Protein AF-A0A521AJ34-F1 (afdb_monomer)

Foldseek 3Di:
DVVVVVVVCLVPDPVDDPVLSVLVVVLVVVVVVLVCVVVVVVVVVLVVVLVVLLVVLVVVLPDPPDDPVVNVVSVVVNVCSVPDDDPVRVVVVVVVCVVPPPDPDPPVPPVPDDDPPPPVVVVVVVVCSVVVNCVSVVVSVCSVDVVCPVVVVVVCVVVVVVVVVVVVVVVVVVVVVVVVVVD

Solvent-accessible surface area (backbone atoms only — not comparable to full-atom values): 10804 Å² total; per-residue (Å²): 114,66,68,60,51,53,52,54,49,60,72,67,42,80,88,56,56,68,67,54,52,52,51,53,52,51,49,54,54,50,50,52,55,50,49,35,65,74,71,32,52,66,56,54,54,53,51,51,52,43,50,54,52,44,49,54,50,51,60,57,64,69,46,85,86,61,54,73,67,61,51,51,51,50,53,49,52,46,51,49,56,70,67,57,76,48,73,67,55,51,52,55,52,54,54,51,54,69,77,55,79,75,76,92,85,73,64,86,79,65,71,86,69,76,68,90,74,73,64,60,66,58,58,51,51,60,69,39,47,63,55,52,50,53,65,58,52,46,64,55,51,51,70,73,38,84,86,34,64,69,58,47,53,57,44,51,51,54,50,50,48,50,49,51,54,50,50,51,52,52,51,50,52,49,50,51,54,57,55,68,71,76,113

Nearest PDB structures (foldseek):
  6xj1-assembly1_B  TM=2.424E-01  e=6.495E+00  Schizosaccharomyces pombe 972h-

pLDDT: mean 71.37, std 15.15, range [39.81, 95.19]

Sequence (183 aa):
MEIFKAIIEFIKDNSIKKLSKFFIFLTVVIFFVFADNIFGFSYYYNLNNKLSQIEKVSNILNNSTLDFATRNELSQIRKDIIGRKTLKDDIISAWRKISFTDSNDKILNELNSSSKIRNSTIEFISINYFWIFLFIFMPLYAFINPFSEFFLEEYFIIIGRANIYGSFIILFIFCIFTYSYNF

Structure (mmCIF, N/CA/C/O backbone):
data_AF-A0A521AJ34-F1
#
_entry.id   AF-A0A521AJ34-F1
#
loop_
_atom_site.group_PDB
_atom_site.id
_atom_site.type_symbol
_atom_site.label_atom_id
_atom_site.label_alt_id
_atom_site.label_comp_id
_atom_site.label_asym_id
_atom_site.label_entity_id
_atom_site.label_seq_id
_atom_site.pdbx_PDB_ins_code
_atom_site.Cartn_x
_atom_site.Cartn_y
_atom_site.Cartn_z
_atom_site.occupancy
_atom_site.B_iso_or_equiv
_atom_site.auth_seq_id
_atom_site.auth_comp_id
_atom_site.auth_asym_id
_atom_site.auth_atom_id
_atom_site.pdbx_PDB_model_num
ATOM 1 N N . MET A 1 1 ? -15.436 -19.063 -1.979 1.00 65.69 1 MET A N 1
ATOM 2 C CA . MET A 1 1 ? -16.879 -18.727 -2.058 1.00 65.69 1 MET A CA 1
ATOM 3 C C . MET A 1 1 ? -17.469 -18.411 -0.679 1.00 65.69 1 MET A C 1
ATOM 5 O O . MET A 1 1 ? -18.335 -17.553 -0.584 1.00 65.69 1 MET A O 1
ATOM 9 N N . GLU A 1 2 ? -16.947 -19.018 0.392 1.00 83.06 2 GLU A N 1
ATOM 10 C CA . GLU A 1 2 ? -17.394 -18.802 1.780 1.00 83.06 2 GLU A CA 1
ATOM 11 C C . GLU A 1 2 ? -17.187 -17.371 2.298 1.00 83.06 2 GLU A C 1
ATOM 13 O O . GLU A 1 2 ? -18.090 -16.816 2.909 1.00 83.06 2 GLU A O 1
ATOM 18 N N . ILE A 1 3 ? -16.065 -16.721 1.966 1.00 77.44 3 ILE A N 1
ATOM 19 C CA . ILE A 1 3 ? -15.796 -15.325 2.366 1.00 77.44 3 ILE A CA 1
ATOM 20 C C . ILE A 1 3 ? -16.847 -14.361 1.795 1.00 77.44 3 ILE A C 1
ATOM 22 O O . ILE A 1 3 ? -17.374 -13.516 2.509 1.00 77.44 3 ILE A O 1
ATOM 26 N N . PHE A 1 4 ? -17.206 -14.512 0.516 1.00 81.31 4 PHE A N 1
ATOM 27 C CA . PHE A 1 4 ? -18.246 -13.685 -0.106 1.00 81.31 4 PHE A CA 1
ATOM 28 C C . PHE A 1 4 ? -19.617 -13.923 0.526 1.00 81.31 4 PHE A C 1
ATOM 30 O O . PHE A 1 4 ? -20.371 -12.974 0.726 1.00 81.31 4 PHE A O 1
ATOM 37 N N . LYS A 1 5 ? -19.924 -15.174 0.882 1.00 85.88 5 LYS A N 1
ATOM 38 C CA . LYS A 1 5 ? -21.153 -15.520 1.596 1.00 85.88 5 LYS A CA 1
ATOM 39 C C . LYS A 1 5 ? -21.196 -14.850 2.974 1.00 85.88 5 LYS A C 1
ATOM 41 O O . LYS A 1 5 ? -22.181 -14.183 3.268 1.00 85.88 5 LYS A O 1
ATOM 46 N N . ALA A 1 6 ? -20.105 -14.911 3.737 1.00 81.50 6 ALA A N 1
ATOM 47 C CA . ALA A 1 6 ? -19.986 -14.251 5.037 1.00 81.50 6 ALA A CA 1
ATOM 48 C C . ALA A 1 6 ? -20.123 -12.719 4.941 1.00 81.50 6 ALA A C 1
ATOM 50 O O . ALA A 1 6 ? -20.793 -12.105 5.767 1.00 81.50 6 ALA A O 1
ATOM 51 N N . ILE A 1 7 ? -19.560 -12.091 3.900 1.00 81.56 7 ILE A N 1
ATOM 52 C CA . ILE A 1 7 ? -19.725 -10.647 3.652 1.00 81.56 7 ILE A CA 1
ATOM 53 C C . ILE A 1 7 ? -21.194 -10.307 3.370 1.00 81.56 7 ILE A C 1
ATOM 55 O O . ILE A 1 7 ? -21.729 -9.346 3.919 1.00 81.56 7 ILE A O 1
ATOM 59 N N . ILE A 1 8 ? -21.865 -11.093 2.524 1.00 83.81 8 ILE A N 1
ATOM 60 C CA . ILE A 1 8 ? -23.277 -10.877 2.181 1.00 83.81 8 ILE A CA 1
ATOM 61 C C . ILE A 1 8 ? -24.173 -11.078 3.408 1.00 83.81 8 ILE A C 1
ATOM 63 O O . ILE A 1 8 ? -25.096 -10.291 3.622 1.00 83.81 8 ILE A O 1
ATOM 67 N N . GLU A 1 9 ? -23.903 -12.102 4.215 1.00 86.31 9 GLU A N 1
ATOM 68 C CA . GLU A 1 9 ? -24.608 -12.365 5.472 1.00 86.31 9 GLU A CA 1
ATOM 69 C C . GLU A 1 9 ? -24.413 -11.210 6.459 1.00 86.31 9 GLU A C 1
ATOM 71 O O . GLU A 1 9 ? -25.399 -10.672 6.958 1.00 86.31 9 GLU A O 1
ATOM 76 N N . PHE A 1 10 ? -23.185 -10.716 6.627 1.00 83.12 10 P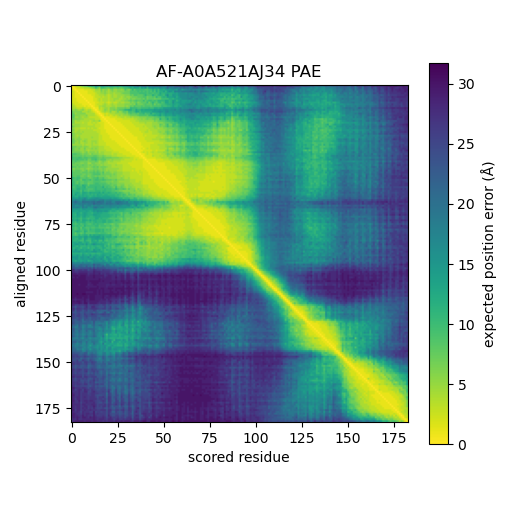HE A N 1
ATOM 77 C CA . PHE A 1 10 ? -22.889 -9.541 7.448 1.00 83.12 10 PHE A CA 1
ATOM 78 C C . PHE A 1 10 ? -23.632 -8.278 6.977 1.00 83.12 10 PHE A C 1
ATOM 80 O O . PHE A 1 10 ? -24.197 -7.532 7.781 1.00 83.12 10 PHE A O 1
ATOM 87 N N . ILE A 1 11 ? -23.707 -8.034 5.663 1.00 82.31 11 ILE A N 1
ATOM 88 C CA . ILE A 1 11 ? -24.456 -6.895 5.105 1.00 82.31 11 ILE A CA 1
ATOM 89 C C . ILE A 1 11 ? -25.959 -7.032 5.390 1.00 82.31 11 ILE A C 1
ATOM 91 O O . ILE A 1 11 ? -26.603 -6.039 5.738 1.00 82.31 11 ILE A O 1
ATOM 95 N N . LYS A 1 12 ? -26.512 -8.247 5.303 1.00 85.69 12 LYS A N 1
ATOM 96 C CA . LYS A 1 12 ? -27.943 -8.532 5.511 1.00 85.69 12 LYS A CA 1
ATOM 97 C C . LYS A 1 12 ? -28.357 -8.670 6.978 1.00 85.69 12 LYS A C 1
ATOM 99 O O . LYS A 1 12 ? -29.547 -8.606 7.268 1.00 85.69 12 LYS A O 1
ATOM 104 N N . ASP A 1 13 ? -27.408 -8.829 7.894 1.00 82.31 13 ASP A N 1
ATOM 105 C CA . ASP A 1 13 ? -27.696 -9.068 9.309 1.00 82.31 13 ASP A CA 1
ATOM 106 C C . ASP A 1 13 ? -28.310 -7.842 10.012 1.00 82.31 13 ASP A C 1
ATOM 108 O O . ASP A 1 13 ? -27.615 -6.895 10.374 1.00 82.31 13 ASP A O 1
ATOM 112 N N . ASN A 1 14 ? -29.621 -7.827 10.225 1.00 82.56 14 ASN A N 1
ATOM 113 C CA . ASN A 1 14 ? -30.292 -6.690 10.861 1.00 82.56 14 ASN A CA 1
ATOM 114 C C . ASN A 1 14 ? -30.029 -6.569 12.375 1.00 82.56 14 ASN A C 1
ATOM 116 O O . ASN A 1 14 ? -30.437 -5.568 12.962 1.00 82.56 14 ASN A O 1
ATOM 120 N N . SER A 1 15 ? -29.357 -7.541 13.007 1.00 80.31 15 SER A N 1
ATOM 121 C CA . SER A 1 15 ? -29.031 -7.490 14.440 1.00 80.31 15 SER A CA 1
ATOM 122 C C . SER A 1 15 ? -27.966 -6.435 14.769 1.00 80.31 15 SER A C 1
ATOM 124 O O . SER A 1 15 ? -27.968 -5.856 15.856 1.00 80.31 15 SER A O 1
ATOM 126 N N . ILE A 1 16 ? -27.093 -6.121 13.807 1.00 76.62 16 ILE A N 1
ATOM 127 C CA . ILE A 1 16 ? -26.017 -5.140 13.956 1.00 76.62 16 ILE A CA 1
ATOM 128 C C . ILE A 1 16 ? -26.495 -3.773 13.457 1.00 76.62 16 ILE A C 1
ATOM 130 O O . ILE A 1 16 ? -26.966 -3.624 12.325 1.00 76.62 16 ILE A O 1
ATOM 134 N N . LYS A 1 17 ? -26.305 -2.731 14.277 1.00 82.75 17 LYS A N 1
ATOM 135 C CA . LYS A 1 17 ? -26.611 -1.341 13.901 1.00 82.75 17 LYS A CA 1
ATOM 136 C C . LYS A 1 17 ? -25.878 -0.957 12.607 1.00 82.75 17 LYS A C 1
ATOM 138 O O . LYS A 1 17 ? -24.684 -1.212 12.458 1.00 82.75 17 LYS A O 1
ATOM 143 N N . LYS A 1 18 ? -26.569 -0.261 11.693 1.00 77.44 18 LYS A N 1
ATOM 144 C CA . LYS A 1 18 ? -26.010 0.185 10.396 1.00 77.44 18 LYS A CA 1
ATOM 145 C C . LYS A 1 18 ? -24.691 0.956 10.545 1.00 77.44 18 LYS A C 1
ATOM 147 O O . LYS A 1 18 ? -23.773 0.753 9.758 1.00 77.44 18 LYS A O 1
ATOM 152 N N . LEU A 1 19 ? -24.593 1.798 11.575 1.00 72.56 19 LEU A N 1
ATOM 153 C CA . LEU A 1 19 ? -23.387 2.572 11.873 1.00 72.56 19 LEU A CA 1
ATOM 154 C C . LEU A 1 19 ? -22.203 1.665 12.252 1.00 72.56 19 LEU A C 1
ATOM 156 O O . LEU A 1 19 ? -21.111 1.832 11.721 1.00 72.56 19 LEU A O 1
ATOM 160 N N . SER A 1 20 ? -22.428 0.654 13.095 1.00 74.38 20 SER A N 1
ATOM 161 C CA . SER A 1 20 ? -21.401 -0.329 13.464 1.00 74.38 20 SER A CA 1
ATOM 162 C C . SER A 1 20 ? -20.923 -1.127 12.249 1.00 74.38 20 SER A C 1
ATOM 164 O O . SER A 1 20 ? -19.727 -1.365 12.108 1.00 74.38 20 SER A O 1
ATOM 166 N N . LYS A 1 21 ? -21.821 -1.473 11.314 1.00 77.69 21 LYS A N 1
ATOM 167 C CA . LYS A 1 21 ? -21.432 -2.135 10.056 1.00 77.69 21 LYS A CA 1
ATOM 168 C C . LYS A 1 21 ? -20.518 -1.275 9.193 1.00 77.69 21 LYS A C 1
ATOM 170 O O . LYS A 1 21 ? -19.531 -1.780 8.664 1.00 77.69 21 LYS A O 1
ATOM 175 N N . PHE A 1 22 ? -20.842 0.010 9.059 1.00 77.94 22 PHE A N 1
ATOM 176 C CA . PHE A 1 22 ? -20.003 0.964 8.337 1.00 77.94 22 PHE A CA 1
ATOM 177 C C . PHE A 1 22 ? -18.608 1.055 8.961 1.00 77.94 22 PHE A C 1
ATOM 179 O O . PHE A 1 22 ? -17.608 0.993 8.253 1.00 77.94 22 PHE A O 1
ATOM 186 N N . PHE A 1 23 ? -18.540 1.127 10.288 1.00 74.12 23 PHE A N 1
ATOM 187 C CA . PHE A 1 23 ? -17.283 1.182 11.020 1.00 74.12 23 PHE A CA 1
ATOM 188 C C . PHE A 1 23 ? -16.449 -0.094 10.883 1.00 74.12 23 PHE A C 1
ATOM 190 O O . PHE A 1 23 ? -15.252 -0.007 10.615 1.00 74.12 23 PHE A O 1
ATOM 197 N N . ILE A 1 24 ? -17.063 -1.274 10.975 1.00 76.75 24 ILE A N 1
ATOM 198 C CA . ILE A 1 24 ? -16.384 -2.554 10.720 1.00 76.75 24 ILE A CA 1
ATOM 199 C C . ILE A 1 24 ? -15.835 -2.591 9.289 1.00 76.75 24 ILE A C 1
ATOM 201 O O . ILE A 1 24 ? -14.666 -2.911 9.083 1.00 76.75 24 ILE A O 1
ATOM 205 N N . PHE A 1 25 ? -16.642 -2.205 8.299 1.00 79.75 25 PHE A N 1
ATOM 206 C CA . PHE A 1 25 ? -16.193 -2.126 6.910 1.00 79.75 25 PHE A CA 1
ATOM 207 C C . PHE A 1 25 ? -14.999 -1.173 6.752 1.00 79.75 25 PHE A C 1
ATOM 209 O O . PHE A 1 25 ? -13.982 -1.545 6.169 1.00 79.75 25 PHE A O 1
ATOM 216 N N . LEU A 1 26 ? -15.090 0.030 7.323 1.00 77.31 26 LEU A N 1
ATOM 217 C CA . LEU A 1 26 ? -14.020 1.023 7.294 1.00 77.31 26 LEU A CA 1
ATOM 218 C C . LEU A 1 26 ? -12.738 0.491 7.950 1.00 77.31 26 LEU A C 1
ATOM 220 O O . LEU A 1 26 ? -11.653 0.679 7.409 1.00 77.31 26 LEU A O 1
ATOM 224 N N . THR A 1 27 ? -12.867 -0.228 9.067 1.00 73.38 27 THR A N 1
ATOM 225 C CA . THR A 1 27 ? -11.754 -0.887 9.769 1.00 73.38 27 THR A CA 1
ATOM 226 C C . THR A 1 27 ? -11.011 -1.845 8.845 1.00 73.38 27 THR A C 1
ATOM 228 O O . THR A 1 27 ? -9.789 -1.795 8.746 1.00 73.38 27 THR A O 1
ATOM 231 N N . VAL A 1 28 ? -11.752 -2.704 8.142 1.00 78.31 28 VAL A N 1
ATOM 232 C CA . VAL A 1 28 ? -11.185 -3.686 7.212 1.00 78.31 28 VAL A CA 1
ATOM 233 C C . VAL A 1 28 ? -10.475 -2.985 6.054 1.00 78.31 28 VAL A C 1
ATOM 235 O O . VAL A 1 28 ? -9.363 -3.362 5.696 1.00 78.31 28 VAL A O 1
ATOM 238 N N . VAL A 1 29 ? -11.069 -1.927 5.496 1.00 78.69 29 VAL A N 1
ATOM 239 C CA . VAL A 1 29 ? -10.428 -1.137 4.434 1.00 78.69 29 VAL A CA 1
ATOM 240 C C . VAL A 1 29 ? -9.124 -0.509 4.930 1.00 78.69 29 VAL A C 1
ATOM 242 O O . VAL A 1 29 ? -8.094 -0.639 4.269 1.00 78.69 29 VAL A O 1
ATOM 245 N N . ILE A 1 30 ? -9.141 0.123 6.106 1.00 75.94 30 ILE A N 1
ATOM 246 C CA . ILE A 1 30 ? -7.945 0.716 6.713 1.00 75.94 30 ILE A CA 1
ATOM 247 C C . ILE A 1 30 ? -6.887 -0.363 6.964 1.00 75.94 30 ILE A C 1
ATOM 249 O O . ILE A 1 30 ? -5.728 -0.155 6.614 1.00 75.94 30 ILE A O 1
ATOM 253 N N . PHE A 1 31 ? -7.271 -1.532 7.484 1.00 78.50 31 PHE A N 1
ATOM 254 C CA . PHE A 1 31 ? -6.363 -2.662 7.686 1.00 78.50 31 PHE A CA 1
ATOM 255 C C . PHE A 1 31 ? -5.593 -3.009 6.410 1.00 78.50 31 PHE A C 1
ATOM 257 O O . PHE A 1 31 ? -4.368 -3.094 6.434 1.00 78.50 31 PHE A O 1
ATOM 264 N N . PHE A 1 32 ? -6.298 -3.169 5.287 1.00 80.44 32 PHE A N 1
ATOM 265 C CA . PHE A 1 32 ? -5.669 -3.501 4.010 1.00 80.44 32 PHE A CA 1
ATOM 266 C C . PHE A 1 32 ? -4.734 -2.399 3.515 1.00 80.44 32 PHE A C 1
ATOM 268 O O . PHE A 1 32 ? -3.651 -2.703 3.021 1.00 80.44 32 PHE A O 1
ATOM 275 N N . VAL A 1 33 ? -5.108 -1.128 3.684 1.00 77.06 33 VAL A N 1
ATOM 276 C CA . VAL A 1 33 ? -4.245 0.008 3.322 1.00 77.06 33 VAL A CA 1
ATOM 277 C C . VAL A 1 33 ? -2.967 0.023 4.164 1.00 77.06 33 VAL A C 1
ATOM 279 O O . VAL A 1 33 ? -1.879 0.243 3.632 1.00 77.06 33 VAL A O 1
ATOM 282 N N . PHE A 1 34 ? -3.073 -0.236 5.468 1.00 72.31 34 PHE A N 1
ATOM 283 C CA . PHE A 1 34 ? -1.914 -0.325 6.357 1.00 72.31 34 PHE A CA 1
ATOM 284 C C . PHE A 1 34 ? -1.032 -1.525 6.026 1.00 72.31 34 PHE A C 1
ATOM 286 O O . PHE A 1 34 ? 0.183 -1.374 5.921 1.00 72.31 34 PHE A O 1
ATOM 293 N N . ALA A 1 35 ? -1.629 -2.697 5.813 1.00 74.50 35 ALA A N 1
ATOM 294 C CA . ALA A 1 35 ? -0.901 -3.892 5.411 1.00 74.50 35 ALA A CA 1
ATOM 295 C C . ALA A 1 35 ? -0.147 -3.664 4.091 1.00 74.50 35 ALA A C 1
ATOM 297 O O . ALA A 1 35 ? 1.032 -3.998 3.995 1.00 74.50 35 ALA A O 1
ATOM 298 N N . ASP A 1 36 ? -0.778 -3.029 3.099 1.00 78.38 36 ASP A N 1
ATOM 299 C CA . ASP A 1 36 ? -0.116 -2.660 1.845 1.00 78.38 36 ASP A CA 1
ATOM 300 C C . ASP A 1 36 ? 1.043 -1.678 2.058 1.00 78.38 36 ASP A C 1
ATOM 302 O O . ASP A 1 36 ? 2.078 -1.800 1.408 1.00 78.38 36 ASP A O 1
ATOM 306 N N . ASN A 1 37 ? 0.908 -0.731 2.989 1.00 73.00 37 ASN A N 1
ATOM 307 C CA . ASN A 1 37 ? 1.973 0.213 3.316 1.00 73.00 37 ASN A CA 1
ATOM 308 C C . ASN A 1 37 ? 3.170 -0.473 4.002 1.00 73.00 37 ASN A C 1
ATOM 310 O O . ASN A 1 37 ? 4.309 -0.207 3.632 1.00 73.00 37 ASN A O 1
ATOM 314 N N . ILE A 1 38 ? 2.907 -1.390 4.940 1.00 72.44 38 ILE A N 1
ATO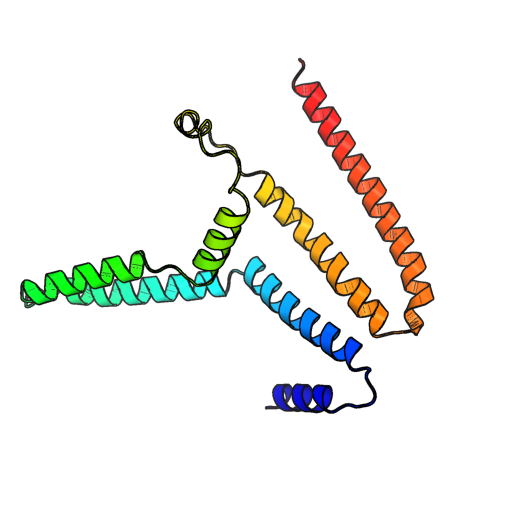M 315 C CA . ILE A 1 38 ? 3.934 -2.121 5.700 1.00 72.44 38 ILE A CA 1
ATOM 316 C C . ILE A 1 38 ? 4.681 -3.116 4.808 1.00 72.44 38 ILE A C 1
ATOM 318 O O . ILE A 1 38 ? 5.908 -3.129 4.780 1.00 72.44 38 ILE A O 1
ATOM 322 N N . PHE A 1 39 ? 3.948 -3.962 4.086 1.00 75.88 39 PHE A N 1
ATOM 323 C CA . PHE A 1 39 ? 4.546 -5.026 3.277 1.00 75.88 39 PHE A CA 1
ATOM 324 C C . PHE A 1 39 ? 4.912 -4.569 1.862 1.00 75.88 39 PHE A C 1
ATOM 326 O O . PHE A 1 39 ? 5.635 -5.263 1.151 1.00 75.88 39 PHE A O 1
ATOM 333 N N . GLY A 1 40 ? 4.418 -3.409 1.427 1.00 77.88 40 GLY A N 1
ATOM 334 C CA . GLY A 1 40 ? 4.723 -2.845 0.117 1.00 77.88 40 GLY A CA 1
ATOM 335 C C . GLY A 1 40 ? 4.147 -3.643 -1.055 1.00 77.88 40 GLY A C 1
ATOM 336 O O . GLY A 1 40 ? 4.695 -3.553 -2.154 1.00 77.88 40 GLY A O 1
ATOM 337 N N . PHE A 1 41 ? 3.076 -4.424 -0.867 1.00 82.75 41 PHE A N 1
ATOM 338 C CA . PHE A 1 41 ? 2.549 -5.336 -1.896 1.00 82.75 41 PHE A CA 1
ATOM 339 C C . PHE A 1 41 ? 2.308 -4.634 -3.238 1.00 82.75 41 PHE A C 1
ATOM 341 O O . PHE A 1 41 ? 2.816 -5.071 -4.272 1.00 82.75 41 PHE A O 1
ATOM 348 N N . SER A 1 42 ? 1.605 -3.501 -3.222 1.00 84.44 42 SER A N 1
ATOM 349 C CA . SER A 1 42 ? 1.322 -2.711 -4.423 1.00 84.44 42 SER A CA 1
ATOM 350 C C . SER A 1 42 ? 2.586 -2.137 -5.056 1.00 84.44 42 SER A C 1
ATOM 352 O O . SER A 1 42 ? 2.678 -2.045 -6.281 1.00 84.44 42 SER A O 1
ATOM 354 N N . TYR A 1 43 ? 3.581 -1.758 -4.248 1.00 86.12 43 TYR A N 1
ATOM 355 C CA . TYR A 1 43 ? 4.861 -1.266 -4.755 1.00 86.12 43 TYR A CA 1
ATOM 356 C C . TYR A 1 43 ? 5.608 -2.368 -5.511 1.00 86.12 43 TYR A C 1
ATOM 358 O O . TYR A 1 43 ? 5.960 -2.178 -6.676 1.00 86.12 43 TYR A O 1
ATOM 366 N N . TYR A 1 44 ? 5.783 -3.535 -4.889 1.00 87.50 44 TYR A N 1
ATOM 367 C CA . TYR A 1 44 ? 6.481 -4.661 -5.506 1.00 87.50 44 TYR A CA 1
ATOM 368 C C . TYR A 1 44 ? 5.755 -5.185 -6.741 1.00 87.50 44 TYR A C 1
ATOM 370 O O . TYR A 1 44 ? 6.394 -5.432 -7.762 1.00 87.50 44 TYR A O 1
ATOM 378 N N . TYR A 1 45 ? 4.426 -5.286 -6.693 1.00 90.12 45 TYR A N 1
ATOM 379 C CA . TYR A 1 45 ? 3.625 -5.702 -7.841 1.00 90.12 45 TYR A CA 1
ATOM 380 C C . TYR A 1 45 ? 3.800 -4.752 -9.036 1.00 90.12 45 TYR A C 1
ATOM 382 O O . TYR A 1 45 ? 4.077 -5.189 -10.155 1.00 90.12 45 TYR A O 1
ATOM 390 N N . ASN A 1 46 ? 3.702 -3.438 -8.803 1.00 88.38 46 ASN A N 1
ATOM 391 C CA . ASN A 1 46 ? 3.867 -2.441 -9.861 1.00 88.38 46 ASN A CA 1
ATOM 392 C C . ASN A 1 46 ? 5.298 -2.406 -10.405 1.00 88.38 46 ASN A C 1
ATOM 394 O O . ASN A 1 46 ? 5.488 -2.314 -11.620 1.00 88.38 46 ASN A O 1
ATOM 398 N N . LEU A 1 47 ? 6.300 -2.503 -9.529 1.00 89.19 47 LEU A N 1
ATOM 399 C CA . LEU A 1 47 ? 7.704 -2.535 -9.924 1.00 89.19 47 LEU A CA 1
ATOM 400 C C . LEU A 1 47 ? 8.009 -3.768 -10.778 1.00 89.19 47 LEU A C 1
ATOM 402 O O . LEU A 1 47 ? 8.583 -3.638 -11.856 1.00 89.19 47 LEU A O 1
ATOM 406 N N . ASN A 1 48 ? 7.574 -4.948 -10.336 1.00 92.38 48 ASN A N 1
ATOM 407 C CA . ASN A 1 48 ? 7.798 -6.194 -11.060 1.00 92.38 48 ASN A CA 1
ATOM 408 C C . ASN A 1 48 ? 7.121 -6.178 -12.438 1.00 92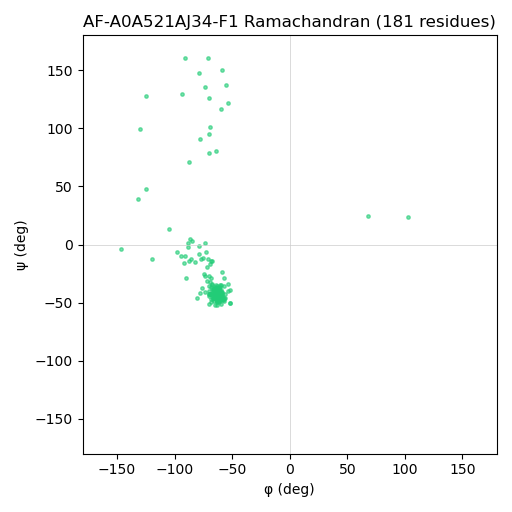.38 48 ASN A C 1
ATOM 410 O O . ASN A 1 48 ? 7.726 -6.556 -13.439 1.00 92.38 48 ASN A O 1
ATOM 414 N N . ASN A 1 49 ? 5.896 -5.653 -12.520 1.00 92.19 49 ASN A N 1
ATOM 415 C CA . ASN A 1 49 ? 5.203 -5.489 -13.796 1.00 92.19 49 ASN A CA 1
ATOM 416 C C . ASN A 1 49 ? 5.930 -4.526 -14.741 1.00 92.19 49 ASN A C 1
ATOM 418 O O . ASN A 1 49 ? 6.033 -4.815 -15.934 1.00 92.19 49 ASN A O 1
ATOM 422 N N . LYS A 1 50 ? 6.456 -3.404 -14.231 1.00 92.56 50 LYS A N 1
ATOM 423 C CA . LYS A 1 50 ? 7.277 -2.481 -15.030 1.00 92.56 50 LYS A CA 1
ATOM 424 C C . LYS A 1 50 ? 8.540 -3.164 -15.544 1.00 92.56 50 LYS A C 1
ATOM 426 O O . LYS A 1 50 ? 8.829 -3.070 -16.733 1.00 92.56 50 LYS A O 1
ATOM 431 N N . LEU A 1 51 ? 9.262 -3.872 -14.675 1.00 92.94 51 LEU A N 1
ATOM 432 C CA . LEU A 1 51 ? 10.480 -4.593 -15.047 1.00 92.94 51 LEU A CA 1
ATOM 433 C C . LEU A 1 51 ? 10.201 -5.647 -16.120 1.00 92.94 51 LEU A C 1
ATOM 435 O O . LEU A 1 51 ? 10.871 -5.644 -17.146 1.00 92.94 51 LEU A O 1
ATOM 439 N N . SER A 1 52 ? 9.154 -6.458 -15.949 1.00 95.19 52 SER A N 1
ATOM 440 C CA . SER A 1 52 ? 8.764 -7.471 -16.936 1.00 95.19 52 SER A CA 1
ATOM 441 C C . SER A 1 52 ? 8.407 -6.860 -18.296 1.00 95.19 52 SER A C 1
ATOM 443 O O . SER A 1 52 ? 8.774 -7.392 -19.343 1.00 95.19 52 SER A O 1
ATOM 445 N N . GLN A 1 53 ? 7.712 -5.719 -18.316 1.00 93.38 53 GLN A N 1
ATOM 446 C CA . GLN A 1 53 ? 7.394 -5.025 -19.567 1.00 93.38 53 GLN A CA 1
ATOM 447 C C . GLN A 1 53 ? 8.649 -4.444 -20.235 1.00 93.38 53 GLN A C 1
ATOM 449 O O . GLN A 1 53 ? 8.818 -4.592 -21.444 1.00 93.38 53 GLN A O 1
ATOM 454 N N . ILE A 1 54 ? 9.554 -3.837 -19.461 1.00 94.12 54 ILE A N 1
ATOM 455 C CA . ILE A 1 54 ? 10.830 -3.309 -19.968 1.00 94.12 54 ILE A CA 1
ATOM 456 C C . ILE A 1 54 ? 11.704 -4.431 -20.526 1.00 94.12 54 ILE A C 1
ATOM 458 O O . ILE A 1 54 ? 12.324 -4.250 -21.573 1.00 94.12 54 ILE A O 1
ATOM 462 N N . GLU A 1 55 ? 11.754 -5.577 -19.854 1.00 94.50 55 GLU A N 1
ATOM 463 C CA . GLU A 1 55 ? 12.497 -6.75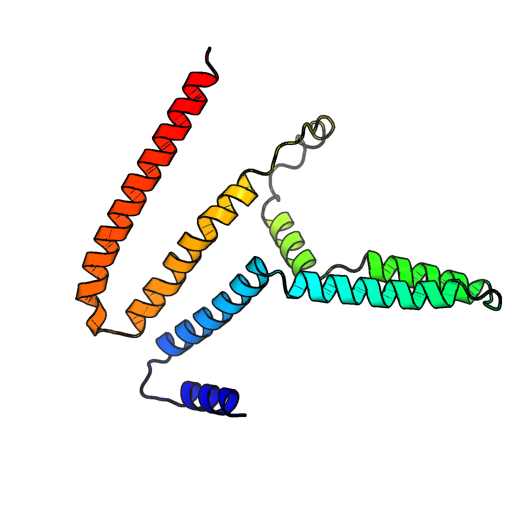3 -20.300 1.00 94.50 55 GLU A CA 1
ATOM 464 C C . GLU A 1 55 ? 11.968 -7.253 -21.647 1.00 94.50 55 GLU A C 1
ATOM 466 O O . GLU A 1 55 ? 12.740 -7.393 -22.594 1.00 94.50 55 GLU A O 1
ATOM 471 N N . LYS A 1 56 ? 10.644 -7.409 -21.786 1.00 94.12 56 LYS A N 1
ATOM 472 C CA . LYS A 1 56 ? 10.011 -7.795 -23.059 1.00 94.12 56 LYS A CA 1
ATOM 473 C C . LYS A 1 56 ? 10.358 -6.826 -24.188 1.00 94.12 56 LYS A C 1
ATOM 475 O O . LYS A 1 56 ? 10.764 -7.263 -25.260 1.00 94.12 56 LYS A O 1
ATOM 480 N N . VAL A 1 57 ? 10.251 -5.520 -23.943 1.00 92.75 57 VAL A N 1
ATOM 481 C CA . VAL A 1 57 ? 10.593 -4.494 -24.943 1.00 92.75 57 VAL A CA 1
ATOM 482 C C . VAL A 1 57 ? 12.085 -4.522 -25.285 1.00 92.75 57 VAL A C 1
ATOM 484 O O . VAL A 1 57 ? 12.450 -4.417 -26.453 1.00 92.75 57 VAL A O 1
ATOM 487 N N . SER A 1 58 ? 12.955 -4.707 -24.292 1.00 91.44 58 SER A N 1
ATOM 488 C CA . SER A 1 58 ? 14.409 -4.768 -24.493 1.00 91.44 58 SER A CA 1
ATOM 489 C C . SER A 1 58 ? 14.821 -6.003 -25.295 1.00 91.44 58 SER A C 1
ATOM 491 O O . SER A 1 58 ? 15.663 -5.902 -26.182 1.00 91.44 58 SER A O 1
ATOM 493 N N . ASN A 1 59 ? 14.175 -7.144 -25.049 1.00 92.88 59 ASN A N 1
ATOM 494 C CA . ASN A 1 59 ? 14.397 -8.368 -25.814 1.00 92.88 59 ASN A CA 1
ATOM 495 C C . ASN A 1 59 ? 14.000 -8.196 -27.283 1.00 92.88 59 ASN A C 1
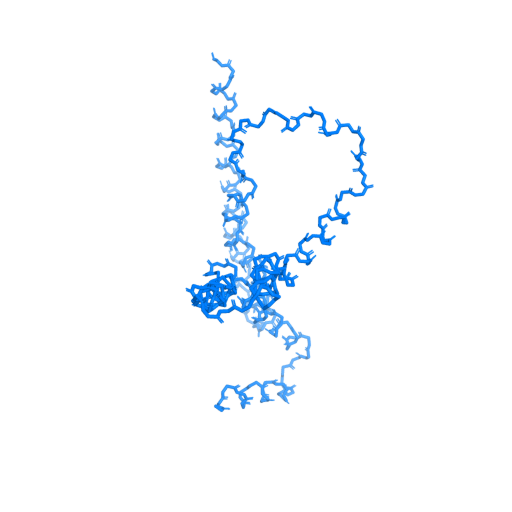ATOM 497 O O . ASN A 1 59 ? 14.728 -8.647 -28.162 1.00 92.88 59 ASN A O 1
ATOM 501 N N . ILE A 1 60 ? 12.895 -7.494 -27.557 1.00 91.31 60 ILE A N 1
ATOM 502 C CA . ILE A 1 60 ? 12.493 -7.172 -28.931 1.00 91.31 60 ILE A CA 1
ATOM 503 C C . ILE A 1 60 ? 13.518 -6.222 -29.564 1.00 91.31 60 ILE A C 1
ATOM 505 O O . ILE A 1 60 ? 14.011 -6.510 -30.647 1.00 91.31 60 ILE A O 1
ATOM 509 N N . LEU A 1 61 ? 13.910 -5.142 -28.877 1.00 89.38 61 LEU A N 1
ATOM 510 C CA . LEU A 1 61 ? 14.873 -4.149 -29.379 1.00 89.38 61 LEU A CA 1
ATOM 511 C C . LEU A 1 61 ? 16.242 -4.735 -29.766 1.00 89.38 61 LEU A C 1
ATOM 513 O O . LEU A 1 61 ? 16.903 -4.192 -30.654 1.00 89.38 61 LEU A O 1
ATOM 517 N N . ASN A 1 62 ? 16.654 -5.834 -29.130 1.00 89.06 62 ASN A N 1
ATOM 518 C CA . ASN A 1 62 ? 17.900 -6.537 -29.440 1.00 89.06 62 ASN A CA 1
ATOM 519 C C . ASN A 1 62 ? 17.870 -7.275 -30.789 1.00 89.06 62 ASN A C 1
ATOM 521 O O . ASN A 1 62 ? 18.924 -7.680 -31.279 1.00 89.06 62 ASN A O 1
ATOM 525 N N . ASN A 1 63 ? 16.702 -7.436 -31.418 1.00 88.81 63 ASN A N 1
ATOM 526 C CA . ASN A 1 63 ? 16.604 -8.030 -32.743 1.00 88.81 63 ASN A CA 1
ATOM 527 C C . ASN A 1 63 ? 17.181 -7.079 -33.816 1.00 88.81 63 ASN A C 1
ATOM 529 O O . ASN A 1 63 ? 16.792 -5.911 -33.928 1.00 88.81 63 ASN A O 1
ATOM 533 N N . SER A 1 64 ? 18.130 -7.582 -34.610 1.00 79.06 64 SER A N 1
ATOM 534 C CA . SER A 1 64 ? 18.798 -6.845 -35.688 1.00 79.06 64 SER A CA 1
ATOM 535 C C . SER A 1 64 ? 17.948 -6.700 -36.953 1.00 79.06 64 SER A C 1
ATOM 537 O O . SER A 1 64 ? 18.291 -5.890 -37.809 1.00 79.06 64 SER A O 1
ATOM 539 N N . THR A 1 65 ? 16.836 -7.433 -37.069 1.00 90.94 65 THR A N 1
ATOM 540 C CA . THR A 1 65 ? 15.935 -7.379 -38.234 1.00 90.94 65 THR A CA 1
ATOM 541 C C . THR A 1 65 ? 14.845 -6.310 -38.121 1.00 90.94 65 THR A C 1
ATOM 543 O O . THR A 1 65 ? 13.982 -6.232 -38.990 1.00 90.94 65 THR A O 1
ATOM 546 N N . LEU A 1 66 ? 14.830 -5.529 -37.038 1.00 87.81 66 LEU A N 1
ATOM 547 C CA . LEU A 1 66 ? 13.861 -4.452 -36.831 1.00 87.81 66 LEU A CA 1
ATOM 548 C C . LEU A 1 66 ? 14.162 -3.258 -37.732 1.00 87.81 66 LEU A C 1
ATOM 550 O O . LEU A 1 66 ? 15.300 -2.792 -37.806 1.00 87.81 66 LEU A O 1
ATOM 554 N N . ASP A 1 67 ? 13.121 -2.715 -38.353 1.00 91.69 67 ASP A N 1
ATOM 555 C CA . ASP A 1 67 ? 13.207 -1.452 -39.065 1.00 91.69 67 ASP A CA 1
ATOM 556 C C . ASP A 1 67 ? 13.367 -0.273 -38.089 1.00 91.69 67 ASP A C 1
ATOM 558 O O . ASP A 1 67 ? 13.076 -0.341 -36.887 1.00 91.69 67 ASP A O 1
ATOM 562 N N . PHE A 1 68 ? 13.857 0.842 -38.626 1.00 89.25 68 PHE A N 1
ATOM 563 C CA . PHE A 1 68 ? 14.170 2.030 -37.839 1.00 89.25 68 PHE A CA 1
ATOM 564 C C . PHE A 1 68 ? 12.934 2.636 -37.155 1.00 89.25 68 PHE A C 1
ATOM 566 O O . PHE A 1 68 ? 13.037 3.084 -36.011 1.00 89.25 68 PHE A O 1
ATOM 573 N N . ALA A 1 69 ? 11.772 2.628 -37.821 1.00 90.12 69 ALA A N 1
ATOM 574 C CA . ALA A 1 69 ? 10.551 3.208 -37.271 1.00 90.12 69 ALA A CA 1
ATOM 575 C C . ALA A 1 69 ? 10.053 2.393 -36.070 1.00 90.12 69 ALA A C 1
ATOM 577 O O . ALA A 1 69 ? 9.884 2.959 -34.987 1.00 90.12 69 ALA A O 1
ATOM 578 N N . THR A 1 70 ? 9.953 1.067 -36.203 1.00 89.50 70 THR A N 1
ATOM 579 C CA . THR A 1 70 ? 9.548 0.190 -35.089 1.00 89.50 70 THR A CA 1
ATOM 580 C C . THR A 1 70 ? 10.528 0.255 -33.918 1.00 89.50 70 THR A C 1
ATOM 582 O O . THR A 1 70 ? 10.128 0.260 -32.752 1.00 89.50 70 THR A O 1
ATOM 585 N N . ARG A 1 71 ? 11.835 0.359 -34.191 1.00 91.44 71 ARG A N 1
ATOM 586 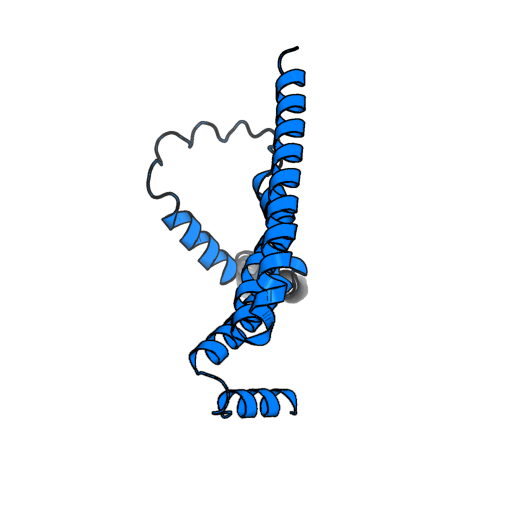C CA . ARG A 1 71 ? 12.848 0.518 -33.136 1.00 91.44 71 ARG A CA 1
ATOM 587 C C . ARG A 1 71 ? 12.656 1.820 -32.348 1.00 91.44 71 ARG A C 1
ATOM 589 O O . ARG A 1 71 ? 12.838 1.826 -31.128 1.00 91.44 71 ARG A O 1
ATOM 596 N N . ASN A 1 72 ? 12.285 2.909 -33.018 1.00 92.56 72 ASN A N 1
ATOM 597 C CA . ASN A 1 72 ? 12.020 4.185 -32.360 1.00 92.56 72 ASN A CA 1
ATOM 598 C C . ASN A 1 72 ? 10.733 4.136 -31.517 1.00 92.56 72 ASN A C 1
ATOM 600 O O . ASN A 1 72 ? 10.744 4.569 -30.364 1.00 92.56 72 ASN A O 1
ATOM 604 N N . GLU A 1 73 ? 9.668 3.522 -32.038 1.00 92.44 73 GLU A N 1
ATOM 605 C CA . GLU A 1 73 ? 8.415 3.297 -31.302 1.00 92.44 73 GLU A CA 1
ATOM 606 C C . GLU A 1 73 ? 8.635 2.467 -30.029 1.00 92.44 73 GLU A C 1
ATOM 608 O O . GLU A 1 73 ? 8.217 2.857 -28.940 1.00 92.44 73 GLU A O 1
ATOM 613 N N . LEU A 1 74 ? 9.372 1.358 -30.124 1.00 92.25 74 LEU A N 1
ATOM 614 C CA . LEU A 1 74 ? 9.704 0.519 -28.968 1.00 92.25 74 LEU A CA 1
ATOM 615 C C . LEU A 1 74 ? 10.552 1.263 -27.926 1.00 92.25 74 LEU A C 1
ATOM 617 O O . LEU A 1 74 ? 10.374 1.074 -26.721 1.00 92.25 74 LEU A O 1
ATOM 621 N N . SER A 1 75 ? 11.457 2.139 -28.370 1.00 92.25 75 SER A N 1
ATOM 622 C CA . SER A 1 75 ? 12.229 3.011 -27.478 1.00 92.25 75 SER A CA 1
ATOM 623 C C . SER A 1 75 ? 11.330 4.009 -26.739 1.00 92.25 75 SER A C 1
ATOM 625 O O . SER A 1 75 ? 11.516 4.245 -25.542 1.00 92.25 75 SER A O 1
ATOM 627 N N . GLN A 1 76 ? 10.319 4.554 -27.419 1.00 93.31 76 GLN A N 1
ATOM 628 C CA . GLN A 1 76 ? 9.329 5.440 -26.813 1.00 93.31 76 GLN A CA 1
ATOM 629 C C . GLN A 1 76 ? 8.457 4.697 -25.794 1.00 93.31 76 GLN A C 1
ATOM 631 O O . GLN A 1 76 ? 8.378 5.126 -24.645 1.00 93.31 76 GLN A O 1
ATOM 636 N N . ILE A 1 77 ? 7.938 3.519 -26.145 1.00 92.25 77 ILE A N 1
ATOM 637 C CA . ILE A 1 77 ? 7.170 2.660 -25.230 1.00 92.25 77 ILE A CA 1
ATOM 638 C C . ILE A 1 77 ? 7.981 2.337 -23.967 1.00 92.25 77 ILE A C 1
ATOM 640 O O . ILE A 1 77 ? 7.463 2.410 -22.852 1.00 92.25 77 ILE A O 1
ATOM 644 N N . ARG A 1 78 ? 9.277 2.023 -24.106 1.00 91.38 78 ARG A N 1
ATOM 645 C CA . ARG A 1 78 ? 10.159 1.785 -22.953 1.00 91.38 78 ARG A CA 1
ATOM 646 C C . ARG A 1 78 ? 10.233 3.003 -22.031 1.00 91.38 78 ARG A C 1
ATOM 648 O O . ARG A 1 78 ? 10.175 2.838 -20.812 1.00 91.38 78 ARG A O 1
ATOM 655 N N . LYS A 1 79 ? 10.368 4.210 -22.588 1.00 92.44 79 LYS A N 1
ATOM 656 C CA . LYS A 1 79 ? 10.385 5.460 -21.809 1.00 92.44 79 LYS A CA 1
ATOM 657 C C . LYS A 1 79 ? 9.051 5.691 -21.101 1.00 92.44 79 LYS A C 1
ATOM 659 O O . LYS A 1 79 ? 9.056 6.027 -19.917 1.00 92.44 79 LYS A O 1
ATOM 664 N N . ASP A 1 80 ? 7.940 5.426 -21.777 1.00 92.00 80 ASP A N 1
ATOM 665 C CA . ASP A 1 80 ? 6.598 5.592 -21.218 1.00 92.00 80 ASP A CA 1
ATOM 666 C C . ASP A 1 80 ? 6.340 4.623 -20.054 1.00 92.00 80 ASP A C 1
ATOM 668 O O . ASP A 1 80 ? 5.820 5.028 -19.014 1.00 92.00 80 ASP A O 1
ATOM 672 N N . ILE A 1 81 ? 6.780 3.362 -20.158 1.00 91.62 81 ILE A N 1
ATOM 673 C CA . ILE A 1 81 ? 6.677 2.378 -19.063 1.00 91.62 81 ILE A CA 1
ATOM 674 C C . ILE A 1 81 ? 7.467 2.837 -17.829 1.00 91.62 81 ILE A C 1
ATOM 676 O O . ILE A 1 81 ? 6.971 2.742 -16.699 1.00 91.62 81 ILE A O 1
ATOM 680 N N . ILE A 1 82 ? 8.686 3.349 -18.033 1.00 89.81 82 ILE A N 1
ATOM 681 C CA . ILE A 1 82 ? 9.540 3.860 -16.951 1.00 89.81 82 ILE A CA 1
ATOM 682 C C . ILE A 1 82 ? 8.865 5.062 -16.277 1.00 89.81 82 ILE A C 1
ATOM 684 O O . ILE A 1 82 ? 8.728 5.087 -15.050 1.00 89.81 82 ILE A O 1
ATOM 688 N N . GLY A 1 83 ? 8.398 6.022 -17.079 1.00 86.69 83 GLY A N 1
ATOM 689 C CA . GLY A 1 83 ? 7.796 7.273 -16.620 1.00 86.69 83 GLY A CA 1
ATOM 690 C C . GLY A 1 83 ? 6.368 7.154 -16.084 1.00 86.69 83 GLY A C 1
ATOM 691 O O . GLY A 1 83 ? 5.872 8.102 -15.474 1.00 86.69 83 GLY A O 1
ATOM 692 N N . ARG A 1 84 ? 5.697 6.011 -16.275 1.00 86.44 84 ARG A N 1
ATOM 693 C CA . ARG A 1 84 ? 4.303 5.820 -15.862 1.00 86.44 84 ARG A CA 1
ATOM 694 C C . ARG A 1 84 ? 4.134 6.011 -14.355 1.00 86.44 84 ARG A C 1
ATOM 696 O O . ARG A 1 84 ? 4.647 5.219 -13.560 1.00 86.44 84 ARG A O 1
ATOM 703 N N . LYS A 1 85 ? 3.363 7.022 -13.969 1.00 83.06 85 LYS A N 1
ATOM 704 C CA . LYS A 1 85 ? 2.953 7.255 -12.581 1.00 83.06 85 LYS A CA 1
ATOM 705 C C . LYS A 1 85 ? 1.801 6.333 -12.200 1.00 83.06 85 LYS A C 1
ATOM 707 O O . LYS A 1 85 ? 0.990 5.946 -13.042 1.00 83.06 85 LYS A O 1
ATOM 712 N N . THR A 1 86 ? 1.770 5.934 -10.937 1.00 82.19 86 THR A N 1
ATOM 713 C CA . THR A 1 86 ? 0.655 5.181 -10.359 1.00 82.19 86 THR A CA 1
ATOM 714 C C . THR A 1 86 ? -0.366 6.138 -9.748 1.00 82.19 86 THR A C 1
ATOM 716 O O . THR A 1 86 ? -0.033 7.265 -9.391 1.00 82.19 86 THR A O 1
ATOM 719 N N . LEU A 1 87 ? -1.598 5.664 -9.537 1.00 77.38 87 LEU A N 1
ATOM 720 C CA . LEU A 1 87 ? -2.632 6.433 -8.831 1.00 77.38 87 LEU A CA 1
ATOM 721 C C . LEU A 1 87 ? -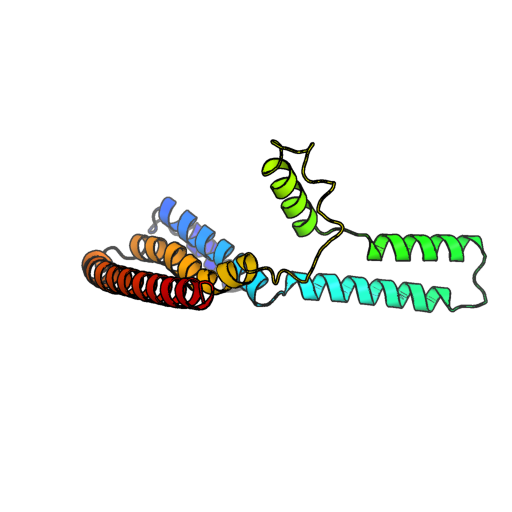2.163 6.922 -7.452 1.00 77.38 87 LEU A C 1
ATOM 723 O O . LEU A 1 87 ? -2.522 8.015 -7.025 1.00 77.38 87 LEU A O 1
ATOM 727 N N . LYS A 1 88 ? -1.327 6.134 -6.766 1.00 76.62 88 LYS A N 1
ATOM 728 C CA . LYS A 1 88 ? -0.719 6.528 -5.492 1.00 76.62 88 LYS A CA 1
ATOM 729 C C . LYS A 1 88 ? 0.187 7.751 -5.663 1.00 76.62 88 LYS A C 1
ATOM 731 O O . LYS A 1 88 ? 0.115 8.668 -4.849 1.00 76.62 88 LYS A O 1
ATOM 736 N N . ASP A 1 89 ? 0.990 7.788 -6.725 1.00 76.06 89 ASP A N 1
ATOM 737 C CA . ASP A 1 89 ? 1.866 8.923 -7.035 1.00 76.06 89 ASP A CA 1
ATOM 738 C C . ASP A 1 89 ? 1.052 10.180 -7.363 1.00 76.06 89 ASP A C 1
ATOM 740 O O . ASP A 1 89 ? 1.387 11.273 -6.903 1.00 76.06 89 ASP A O 1
ATOM 744 N N . ASP A 1 90 ? -0.049 10.022 -8.100 1.00 79.81 90 ASP A N 1
ATOM 745 C CA . ASP A 1 90 ? -0.936 11.127 -8.463 1.00 79.81 90 ASP A CA 1
ATOM 746 C C . ASP A 1 90 ? -1.647 11.701 -7.234 1.00 79.81 90 ASP A C 1
ATOM 748 O O . ASP A 1 90 ? -1.614 12.916 -7.029 1.00 79.81 90 ASP A O 1
ATOM 752 N N . ILE A 1 91 ? -2.191 10.845 -6.361 1.00 77.12 91 ILE A N 1
ATOM 753 C CA . ILE A 1 91 ? -2.807 11.262 -5.093 1.00 77.12 91 ILE A CA 1
ATOM 754 C C . ILE A 1 91 ? -1.776 11.996 -4.230 1.00 77.12 91 ILE A C 1
ATOM 756 O O . ILE A 1 91 ? -2.029 13.123 -3.815 1.00 77.12 91 ILE A O 1
ATOM 760 N N . ILE A 1 92 ? -0.586 11.430 -4.011 1.00 75.44 92 ILE A N 1
ATOM 761 C CA . ILE A 1 92 ? 0.464 12.089 -3.215 1.00 75.44 92 ILE A CA 1
ATOM 762 C C . ILE A 1 92 ? 0.842 13.446 -3.822 1.00 75.44 92 ILE A C 1
ATOM 764 O O . ILE A 1 92 ? 1.021 14.424 -3.095 1.00 75.44 92 ILE A O 1
ATOM 768 N N . SER A 1 93 ? 0.948 13.531 -5.149 1.00 74.00 93 SER A N 1
ATOM 769 C CA . SER A 1 93 ? 1.274 14.785 -5.830 1.00 74.00 93 SER A CA 1
ATOM 770 C C . SER A 1 93 ? 0.174 15.842 -5.684 1.00 74.00 93 SER A C 1
ATOM 772 O O . SER A 1 93 ? 0.489 17.015 -5.486 1.00 74.00 93 SER A O 1
ATOM 774 N N . ALA A 1 94 ? -1.099 15.440 -5.720 1.00 79.25 94 ALA A N 1
ATOM 775 C CA . ALA A 1 94 ? -2.238 16.326 -5.506 1.00 79.25 94 ALA A CA 1
ATOM 776 C C . ALA A 1 94 ? -2.277 16.836 -4.059 1.00 79.25 94 ALA A C 1
ATOM 778 O O . ALA A 1 94 ? -2.408 18.037 -3.835 1.00 79.25 94 ALA A O 1
ATOM 779 N N . TRP A 1 95 ? -2.056 15.950 -3.085 1.00 73.25 95 TRP A N 1
ATOM 780 C CA . TRP A 1 95 ? -1.976 16.313 -1.668 1.00 73.25 95 TRP A CA 1
ATOM 781 C C . TRP A 1 95 ? -0.838 17.299 -1.381 1.00 73.25 95 TRP A C 1
ATOM 783 O O . TRP A 1 95 ? -1.048 18.282 -0.677 1.00 73.25 95 TRP A O 1
ATOM 793 N N . ARG A 1 96 ? 0.343 17.101 -1.984 1.00 71.44 96 ARG A N 1
ATOM 794 C CA . ARG A 1 96 ? 1.470 18.043 -1.860 1.00 71.44 96 ARG A CA 1
ATOM 795 C C . ARG A 1 96 ? 1.164 19.417 -2.454 1.00 71.44 96 ARG A C 1
ATOM 797 O O . ARG A 1 96 ? 1.581 20.423 -1.899 1.00 71.44 96 ARG A O 1
ATOM 804 N N . LYS A 1 97 ? 0.445 19.487 -3.576 1.00 72.69 97 LYS A N 1
ATOM 805 C CA . LYS A 1 97 ? 0.050 20.779 -4.165 1.00 72.69 97 LYS A CA 1
ATOM 806 C C . LYS A 1 97 ? -0.916 21.541 -3.258 1.00 72.69 97 LYS A C 1
ATOM 808 O O . LYS A 1 97 ? -0.784 22.749 -3.107 1.00 72.69 97 LYS A O 1
ATOM 813 N N . ILE A 1 98 ? -1.836 20.824 -2.615 1.00 72.31 98 ILE A N 1
ATOM 814 C CA . ILE A 1 98 ? -2.791 21.407 -1.668 1.00 72.31 98 ILE A CA 1
ATOM 815 C C . ILE A 1 98 ? -2.075 21.903 -0.398 1.00 72.31 98 ILE A C 1
ATOM 817 O O . ILE A 1 98 ? -2.425 22.959 0.115 1.00 72.31 98 ILE A O 1
ATOM 821 N N . SER A 1 99 ? -1.040 21.202 0.082 1.00 59.34 99 SER A N 1
ATOM 822 C CA . SER A 1 99 ? -0.320 21.573 1.311 1.00 59.34 99 SER A CA 1
ATOM 823 C C . SER A 1 99 ? 0.697 22.716 1.162 1.00 59.34 99 SER A C 1
ATOM 825 O O . SER A 1 99 ? 1.228 23.164 2.171 1.00 59.34 99 SER A O 1
ATOM 827 N N . PHE A 1 100 ? 0.996 23.178 -0.058 1.00 56.03 100 PHE A N 1
ATOM 828 C CA . PHE A 1 100 ? 2.029 24.194 -0.330 1.00 56.03 100 PHE A CA 1
ATOM 829 C C . PHE A 1 100 ? 1.542 25.326 -1.255 1.00 56.03 100 PHE A C 1
ATOM 831 O O . PHE A 1 100 ? 2.284 25.789 -2.118 1.00 56.03 100 PHE A O 1
ATOM 838 N N . THR A 1 101 ? 0.295 25.780 -1.096 1.00 51.38 101 THR A N 1
ATOM 839 C CA . THR A 1 101 ? -0.217 26.952 -1.844 1.00 51.38 101 THR A CA 1
ATOM 840 C C . THR A 1 101 ? 0.115 28.302 -1.179 1.00 51.38 101 THR A C 1
ATOM 842 O O . THR A 1 101 ? -0.184 29.338 -1.753 1.00 51.38 101 THR A O 1
ATOM 845 N N . ASP A 1 102 ? 0.851 28.324 -0.064 1.00 53.81 102 ASP A N 1
ATOM 846 C CA . ASP A 1 102 ? 1.438 29.554 0.487 1.00 53.81 102 ASP A CA 1
ATOM 847 C C . ASP A 1 102 ? 2.957 29.386 0.663 1.00 53.81 102 ASP A C 1
ATOM 849 O O . ASP A 1 102 ? 3.392 28.434 1.308 1.00 53.81 102 ASP A O 1
ATOM 853 N N . SER A 1 103 ? 3.746 30.331 0.125 1.00 50.91 103 SER A N 1
ATOM 854 C CA . SER A 1 103 ? 5.213 30.544 0.278 1.00 50.91 103 SER A CA 1
ATOM 855 C C . SER A 1 103 ? 6.198 30.125 -0.839 1.00 50.91 103 SER A C 1
ATOM 857 O O . SER A 1 103 ? 7.400 30.016 -0.593 1.00 50.91 103 SER A O 1
ATOM 859 N N . ASN A 1 104 ? 5.773 30.011 -2.100 1.00 49.47 104 ASN A N 1
ATOM 860 C CA . ASN A 1 104 ? 6.703 29.783 -3.222 1.00 49.47 104 ASN A CA 1
ATOM 861 C C . ASN A 1 104 ? 7.278 31.070 -3.839 1.00 49.47 104 ASN A C 1
ATOM 863 O O . ASN A 1 104 ? 6.975 31.368 -4.981 1.00 49.47 104 ASN A O 1
ATOM 867 N N . ASP A 1 105 ? 8.163 31.778 -3.129 1.00 50.34 105 ASP A N 1
ATOM 868 C CA . ASP A 1 105 ? 9.112 32.691 -3.810 1.00 50.34 105 ASP A CA 1
ATOM 869 C C . ASP A 1 105 ? 10.496 32.828 -3.142 1.00 50.34 105 ASP A C 1
ATOM 871 O O . ASP A 1 105 ? 11.384 33.470 -3.696 1.00 50.34 105 ASP A O 1
ATOM 875 N N . LYS A 1 106 ? 10.752 32.208 -1.976 1.00 46.88 106 LYS A N 1
ATOM 876 C CA . LYS A 1 106 ? 12.054 32.359 -1.281 1.00 46.88 106 LYS A CA 1
ATOM 877 C C . LYS A 1 106 ? 12.867 31.080 -1.061 1.00 46.88 106 LYS A C 1
ATOM 879 O O . LYS A 1 106 ? 14.047 31.182 -0.755 1.00 46.88 106 LYS A O 1
ATOM 884 N N . ILE A 1 107 ? 12.298 29.891 -1.263 1.00 48.56 107 ILE A N 1
ATOM 885 C CA . ILE A 1 107 ? 12.946 28.620 -0.864 1.00 48.56 107 ILE A CA 1
ATOM 886 C C . ILE A 1 107 ? 13.790 27.991 -1.996 1.00 48.56 107 ILE A C 1
ATOM 888 O O . ILE A 1 107 ? 14.658 27.156 -1.749 1.00 48.56 107 ILE A O 1
ATOM 892 N N . LEU A 1 108 ? 13.617 28.424 -3.250 1.00 46.25 108 LEU A N 1
ATOM 893 C CA . LEU A 1 108 ? 14.298 27.825 -4.410 1.00 46.25 108 LEU A CA 1
ATOM 894 C C . LEU A 1 108 ? 15.823 28.054 -4.463 1.00 46.25 108 LEU A C 1
ATOM 896 O O . LEU A 1 108 ? 16.501 27.340 -5.197 1.00 46.25 108 LEU A O 1
ATOM 900 N N . ASN A 1 109 ? 16.379 28.974 -3.664 1.00 42.41 109 ASN A N 1
ATOM 901 C CA . ASN A 1 109 ? 17.817 29.277 -3.676 1.00 42.41 109 ASN A CA 1
ATOM 902 C C . ASN A 1 109 ? 18.651 28.512 -2.625 1.00 42.41 109 ASN A C 1
ATOM 904 O O . ASN A 1 109 ? 19.875 28.522 -2.725 1.00 42.41 109 ASN A O 1
ATOM 908 N N . GLU A 1 110 ? 18.038 27.807 -1.666 1.00 41.62 110 GLU A N 1
ATOM 909 C CA . GLU A 1 110 ? 18.773 27.057 -0.621 1.00 41.62 110 GLU A CA 1
ATOM 910 C C . GLU A 1 110 ? 18.930 25.551 -0.906 1.00 41.62 110 GLU A C 1
ATOM 912 O O . GLU A 1 110 ? 19.665 24.856 -0.211 1.00 41.62 110 GLU A O 1
ATOM 917 N N . LEU A 1 111 ? 18.307 25.016 -1.960 1.00 44.84 111 LEU A N 1
ATOM 918 C CA . LEU A 1 111 ? 18.317 23.571 -2.243 1.00 44.84 111 LEU A CA 1
ATOM 919 C C . LEU A 1 111 ? 19.612 23.039 -2.892 1.00 44.84 111 LEU A C 1
ATOM 921 O O . LEU A 1 111 ? 19.739 21.830 -3.087 1.00 44.84 111 LEU A O 1
ATOM 925 N N . ASN A 1 112 ? 20.597 23.897 -3.178 1.00 44.34 112 ASN A N 1
ATOM 926 C CA . ASN A 1 112 ? 21.890 23.484 -3.746 1.00 44.34 112 ASN A CA 1
ATOM 927 C C . ASN A 1 112 ? 22.943 23.067 -2.698 1.00 44.34 112 ASN A C 1
ATOM 929 O O . ASN A 1 112 ? 24.068 22.738 -3.066 1.00 44.34 112 ASN A O 1
ATOM 933 N N . SER A 1 113 ? 22.598 23.021 -1.408 1.00 44.75 113 SER A N 1
ATOM 934 C CA . SER A 1 113 ? 23.495 22.587 -0.324 1.00 44.75 113 SER A CA 1
ATOM 935 C C . SER A 1 113 ? 22.894 21.450 0.513 1.00 44.75 113 SER A C 1
ATOM 937 O O . SER A 1 113 ? 22.910 21.468 1.741 1.00 44.75 113 SER A O 1
ATOM 939 N N . SER A 1 114 ? 22.363 20.407 -0.132 1.00 40.16 114 SER A N 1
ATOM 940 C CA . SER A 1 114 ? 21.864 19.230 0.590 1.00 40.16 114 SER A CA 1
ATOM 941 C C . SER A 1 114 ? 23.014 18.315 1.026 1.00 40.16 114 SER A C 1
ATOM 943 O O . SER A 1 114 ? 23.399 17.365 0.344 1.00 40.16 114 SER A O 1
ATOM 945 N N . SER A 1 115 ? 23.513 18.563 2.236 1.00 39.81 115 SER A N 1
ATOM 946 C CA . SER A 1 115 ? 23.942 17.476 3.106 1.00 39.81 115 SER A CA 1
ATOM 947 C C . SER A 1 115 ? 22.744 16.550 3.365 1.00 39.81 115 SER A C 1
ATOM 949 O O . SER A 1 115 ? 21.575 16.942 3.302 1.00 39.81 115 SER A O 1
ATOM 951 N N . LYS A 1 116 ? 23.046 15.271 3.576 1.00 47.75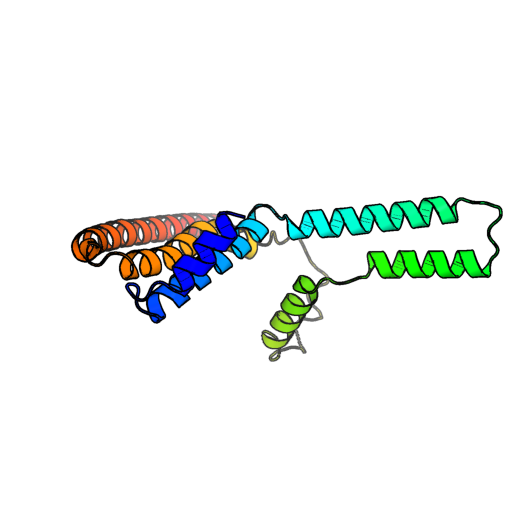 116 LYS A N 1
ATOM 952 C CA . LYS A 1 116 ? 22.108 14.163 3.762 1.00 47.75 116 LYS A CA 1
ATOM 953 C C . LYS A 1 116 ? 21.288 14.357 5.046 1.00 47.75 116 LYS A C 1
ATOM 955 O O . LYS A 1 116 ? 21.590 13.752 6.071 1.00 47.75 116 LYS A O 1
ATOM 960 N N . ILE A 1 117 ? 20.245 15.183 4.994 1.00 44.81 117 ILE A N 1
ATOM 961 C CA . ILE A 1 117 ? 19.220 15.260 6.037 1.00 44.81 117 ILE A CA 1
ATOM 962 C C . ILE A 1 117 ? 18.432 13.951 5.951 1.00 44.81 117 ILE A C 1
ATOM 964 O O . ILE A 1 117 ? 17.548 13.775 5.112 1.00 44.81 117 ILE A O 1
ATOM 968 N N . ARG A 1 118 ? 18.826 12.975 6.776 1.00 45.62 118 ARG A N 1
ATOM 969 C CA . ARG A 1 118 ? 18.060 11.747 6.999 1.00 45.62 118 ARG A CA 1
ATOM 970 C C . ARG A 1 118 ? 16.648 12.174 7.397 1.00 45.62 118 ARG A C 1
ATOM 972 O O . ARG A 1 118 ? 16.482 12.951 8.331 1.00 45.62 118 ARG A O 1
ATOM 979 N N . ASN A 1 119 ? 15.661 11.727 6.628 1.00 49.59 119 ASN A N 1
ATOM 980 C CA . ASN A 1 119 ? 14.284 12.209 6.671 1.00 49.59 119 ASN A CA 1
ATOM 981 C C . ASN A 1 119 ? 13.601 11.762 7.984 1.00 49.59 119 ASN A C 1
ATOM 983 O O . ASN A 1 119 ? 12.878 10.766 8.014 1.00 49.59 119 ASN A O 1
ATOM 987 N N . SER A 1 120 ? 13.882 12.465 9.087 1.00 55.91 120 SER A N 1
ATOM 988 C CA . SER A 1 120 ? 13.461 12.130 10.458 1.00 55.91 120 SER A CA 1
ATOM 989 C C . SER A 1 120 ? 11.942 12.044 10.613 1.00 55.91 120 SER A C 1
ATOM 991 O O . SER A 1 120 ? 11.443 11.312 11.461 1.00 55.91 120 SER A O 1
ATOM 993 N N . THR A 1 121 ? 11.192 12.713 9.739 1.00 49.50 121 THR A N 1
ATOM 994 C CA . THR A 1 121 ? 9.730 12.645 9.664 1.00 49.50 121 THR A CA 1
ATOM 995 C C . THR A 1 121 ? 9.232 11.274 9.210 1.00 49.50 121 THR A C 1
ATOM 997 O O . THR A 1 121 ? 8.207 10.817 9.702 1.00 49.50 121 THR A O 1
ATOM 1000 N N . ILE A 1 122 ? 9.952 10.579 8.322 1.00 52.09 122 ILE A N 1
ATOM 1001 C CA . ILE A 1 122 ? 9.570 9.228 7.877 1.00 52.09 122 ILE A CA 1
ATOM 1002 C C . ILE A 1 122 ? 9.844 8.206 8.990 1.00 52.09 122 ILE A C 1
ATOM 1004 O O . ILE A 1 122 ? 9.003 7.344 9.243 1.00 52.09 122 ILE A O 1
ATOM 1008 N N . GLU A 1 123 ? 10.969 8.334 9.702 1.00 51.50 123 GLU A N 1
ATOM 1009 C CA . GLU A 1 123 ? 11.281 7.507 10.883 1.00 51.50 123 GLU A CA 1
ATOM 1010 C C . GLU A 1 123 ? 10.265 7.761 12.017 1.00 51.50 123 GLU A C 1
ATOM 1012 O O . GLU A 1 123 ? 9.768 6.813 12.628 1.00 51.50 123 GLU A O 1
ATOM 1017 N N . PHE A 1 124 ? 9.861 9.020 12.228 1.00 52.19 124 PHE A N 1
ATOM 1018 C CA . PHE A 1 124 ? 8.836 9.405 13.204 1.00 52.19 124 PHE A CA 1
ATOM 1019 C C . PHE A 1 124 ? 7.459 8.819 12.867 1.00 52.19 124 PHE A C 1
ATOM 1021 O O . PHE A 1 124 ? 6.790 8.268 13.738 1.00 52.19 124 PHE A O 1
ATOM 1028 N N . ILE A 1 125 ? 7.037 8.874 11.602 1.00 51.50 125 ILE A N 1
ATOM 1029 C CA . ILE A 1 125 ? 5.774 8.269 11.150 1.00 51.50 125 ILE A CA 1
ATOM 1030 C C . ILE A 1 125 ? 5.824 6.737 11.284 1.00 51.50 125 ILE A C 1
ATOM 1032 O O . ILE A 1 125 ? 4.838 6.128 11.694 1.00 51.50 125 ILE A O 1
ATOM 1036 N N . SER A 1 126 ? 6.987 6.125 11.033 1.00 51.62 126 SER A N 1
ATOM 1037 C CA . SER A 1 126 ? 7.178 4.673 11.136 1.00 51.62 126 SER A CA 1
ATOM 1038 C C . SER A 1 126 ? 6.994 4.150 12.566 1.00 51.62 126 SER A C 1
ATOM 1040 O O . SER A 1 126 ? 6.308 3.151 12.773 1.00 51.62 126 SER A O 1
ATOM 1042 N N . ILE A 1 127 ? 7.531 4.865 13.561 1.00 56.81 127 ILE A N 1
ATOM 1043 C CA . ILE A 1 127 ? 7.343 4.565 14.994 1.00 56.81 127 ILE A CA 1
ATOM 1044 C C . ILE A 1 127 ? 5.888 4.809 15.435 1.00 56.81 127 ILE A C 1
ATOM 1046 O O . ILE A 1 127 ? 5.375 4.129 16.324 1.00 56.81 127 ILE A O 1
ATOM 1050 N N . ASN A 1 128 ? 5.189 5.738 14.780 1.00 59.31 128 ASN A N 1
ATOM 1051 C CA . ASN A 1 128 ? 3.809 6.083 15.105 1.00 59.31 128 ASN A CA 1
ATOM 1052 C C . ASN A 1 128 ? 2.753 5.191 14.436 1.00 59.31 128 ASN A C 1
ATOM 1054 O O . ASN A 1 128 ? 1.607 5.222 14.875 1.00 59.31 128 ASN A O 1
ATOM 1058 N N . TYR A 1 129 ? 3.081 4.358 13.440 1.00 61.53 129 TYR A N 1
ATOM 1059 C CA . TYR A 1 129 ? 2.082 3.474 12.819 1.00 61.53 129 TYR A CA 1
ATOM 1060 C C . TYR A 1 129 ? 1.459 2.482 13.806 1.00 61.53 129 TYR A C 1
ATOM 1062 O O . TYR A 1 129 ? 0.265 2.210 13.701 1.00 61.53 129 TYR A O 1
ATOM 1070 N N . PHE A 1 130 ? 2.228 1.995 14.787 1.00 58.28 130 PHE A N 1
ATOM 1071 C CA . PHE A 1 130 ? 1.700 1.142 15.855 1.00 58.28 130 PHE A CA 1
ATOM 1072 C C . PHE A 1 130 ? 0.656 1.884 16.699 1.00 58.28 130 PHE A C 1
ATOM 1074 O O . PHE A 1 130 ? -0.435 1.370 16.937 1.00 58.28 130 PHE A O 1
ATOM 1081 N N . TRP A 1 131 ? 0.951 3.128 17.080 1.00 61.59 131 TRP A N 1
ATOM 1082 C CA . TRP A 1 131 ? 0.032 3.962 17.850 1.00 61.59 131 TRP A CA 1
ATOM 1083 C C . TRP A 1 131 ? -1.196 4.369 17.036 1.00 61.59 131 TRP A C 1
ATOM 1085 O O . TRP A 1 131 ? -2.307 4.266 17.539 1.00 61.59 131 TRP A O 1
ATOM 1095 N N . ILE A 1 132 ? -1.034 4.744 15.765 1.00 65.38 132 ILE A N 1
ATOM 1096 C CA . ILE A 1 132 ? -2.149 5.092 14.870 1.00 65.38 132 ILE A CA 1
ATOM 1097 C C . ILE A 1 132 ? -3.071 3.884 14.653 1.00 65.38 132 ILE A C 1
ATOM 1099 O O . ILE A 1 132 ? -4.291 4.027 14.713 1.00 65.38 132 ILE A O 1
ATOM 1103 N N . PHE A 1 133 ? -2.507 2.690 14.448 1.00 64.62 133 PHE A N 1
ATOM 1104 C CA . PHE A 1 133 ? -3.275 1.447 14.354 1.00 64.62 133 PHE A CA 1
ATOM 1105 C C . PHE A 1 133 ? -4.112 1.224 15.619 1.00 64.62 133 PHE A C 1
ATOM 1107 O O . PHE A 1 133 ? -5.313 0.976 15.553 1.00 64.62 133 PHE A O 1
ATOM 1114 N N . LEU A 1 134 ? -3.500 1.404 16.782 1.00 63.53 134 LEU A N 1
ATOM 1115 C CA . LEU A 1 134 ? -4.122 1.188 18.081 1.00 63.53 134 LEU A CA 1
ATOM 1116 C C . LEU A 1 134 ? -5.198 2.255 18.397 1.00 63.53 134 LEU A C 1
ATOM 1118 O O . LEU A 1 134 ? -6.271 1.915 18.890 1.00 63.53 134 LEU A O 1
ATOM 1122 N N . PHE A 1 135 ? -4.989 3.511 17.988 1.00 64.06 135 PHE A N 1
ATOM 1123 C CA . PHE A 1 135 ? -5.974 4.598 18.091 1.00 64.06 135 PHE A CA 1
ATOM 1124 C C . PHE A 1 135 ? -7.180 4.436 17.160 1.00 64.06 135 PHE A C 1
ATOM 1126 O O . PHE A 1 135 ? -8.276 4.859 17.518 1.00 64.06 135 PHE A O 1
ATOM 1133 N N . ILE A 1 136 ? -7.007 3.842 15.976 1.00 66.06 136 ILE A N 1
ATOM 1134 C CA . ILE A 1 136 ? -8.112 3.626 15.030 1.00 66.06 136 ILE A CA 1
ATOM 1135 C C . ILE A 1 136 ? -8.921 2.386 15.421 1.00 66.06 136 ILE A C 1
ATOM 1137 O O . ILE A 1 136 ? -10.146 2.441 15.459 1.00 66.06 136 ILE A O 1
ATOM 1141 N N . PHE A 1 137 ? -8.262 1.270 15.735 1.00 64.19 137 PHE A N 1
ATOM 1142 C CA . PHE A 1 137 ? -8.949 -0.005 15.967 1.00 64.19 137 PHE A CA 1
ATOM 1143 C C . PHE A 1 137 ? -9.684 -0.076 17.308 1.00 64.19 137 PHE A C 1
ATOM 1145 O O . PHE A 1 137 ? -10.655 -0.823 17.434 1.00 64.19 137 PHE A O 1
ATOM 1152 N N . MET A 1 138 ? -9.265 0.695 18.310 1.00 62.69 138 MET A N 1
ATOM 1153 C CA . MET A 1 138 ? -9.808 0.556 19.659 1.00 62.69 138 MET A CA 1
ATOM 1154 C C . MET A 1 138 ? -11.193 1.200 19.870 1.00 62.69 138 MET A C 1
ATOM 1156 O O . MET A 1 138 ? -12.065 0.524 20.420 1.00 62.69 138 MET A O 1
ATOM 1160 N N . PRO A 1 139 ? -11.490 2.407 19.343 1.00 60.88 139 PRO A N 1
ATOM 1161 C CA . PRO A 1 139 ? -12.859 2.924 19.298 1.00 60.88 139 PRO A CA 1
ATOM 1162 C C . PRO A 1 139 ? -13.797 1.975 18.543 1.00 60.88 139 PRO A C 1
ATOM 1164 O O . PRO A 1 139 ? -14.944 1.781 18.932 1.00 60.88 139 PRO A O 1
ATOM 1167 N N . LEU A 1 140 ? -13.294 1.328 17.489 1.00 61.56 140 LEU A N 1
ATOM 1168 C CA . LEU A 1 140 ? -14.057 0.374 16.685 1.00 61.56 140 LEU A CA 1
ATOM 1169 C C . LEU A 1 140 ? -14.382 -0.896 17.489 1.00 61.56 140 LEU A C 1
ATOM 1171 O O . LEU A 1 140 ? -15.508 -1.379 17.417 1.00 61.56 140 LEU A O 1
ATOM 1175 N N . TYR A 1 141 ? -13.450 -1.378 18.318 1.00 62.81 141 TYR A N 1
ATOM 1176 C CA . TYR A 1 141 ? -13.683 -2.481 19.258 1.00 62.81 141 TYR A CA 1
ATOM 1177 C C . TYR A 1 141 ? -14.710 -2.118 20.346 1.00 62.81 141 TYR A C 1
ATOM 1179 O O . TYR A 1 141 ? -15.624 -2.900 20.617 1.00 62.81 141 TYR A O 1
ATOM 1187 N N . ALA A 1 142 ? -14.622 -0.905 20.902 1.00 59.97 142 ALA A N 1
ATOM 1188 C CA . ALA A 1 142 ? -15.569 -0.377 21.888 1.00 59.97 142 ALA A CA 1
ATOM 1189 C C . ALA A 1 142 ? -17.014 -0.316 21.357 1.00 59.97 142 ALA A C 1
ATOM 1191 O O . ALA A 1 142 ? -17.960 -0.655 22.064 1.00 59.97 142 ALA A O 1
ATOM 1192 N N . PHE A 1 143 ? -17.200 0.050 20.082 1.00 57.84 143 PHE A N 1
ATOM 1193 C CA . PHE A 1 143 ? -18.524 0.110 19.445 1.00 57.84 143 PHE A CA 1
ATOM 1194 C C . PHE A 1 143 ? -19.161 -1.259 19.161 1.00 57.84 143 PHE A C 1
ATOM 1196 O O . PHE A 1 143 ? -20.373 -1.328 18.932 1.00 57.84 143 PHE A O 1
ATOM 1203 N N . ILE A 1 144 ? -18.369 -2.334 19.126 1.00 61.06 144 ILE A N 1
ATOM 1204 C CA . ILE A 1 144 ? -18.837 -3.692 18.808 1.00 61.06 144 ILE A CA 1
ATOM 1205 C C . ILE A 1 144 ? -19.278 -4.435 20.074 1.00 61.06 144 ILE A C 1
ATOM 1207 O O . ILE A 1 144 ? -20.172 -5.276 19.992 1.00 61.06 144 ILE A O 1
ATOM 1211 N N . ASN A 1 145 ? -18.700 -4.121 21.239 1.00 58.00 145 ASN A N 1
ATOM 1212 C CA . ASN A 1 145 ? -18.941 -4.878 22.464 1.00 58.00 145 ASN A CA 1
ATOM 1213 C C . ASN A 1 145 ? -19.318 -3.958 23.646 1.00 58.00 145 ASN A C 1
ATOM 1215 O O . ASN A 1 145 ? -18.429 -3.391 24.281 1.00 58.00 145 ASN A O 1
ATOM 1219 N N . PRO A 1 146 ? -20.613 -3.805 23.989 1.00 55.38 146 PRO A N 1
ATOM 1220 C CA . PRO A 1 146 ? -21.045 -2.922 25.079 1.00 55.38 146 PRO A CA 1
ATOM 1221 C C . PRO A 1 146 ? -20.607 -3.402 26.476 1.00 55.38 146 PRO A C 1
ATOM 1223 O O . PRO A 1 146 ? -20.604 -2.618 27.413 1.00 55.38 146 PRO A O 1
ATOM 1226 N N . PHE A 1 147 ? -20.153 -4.655 26.624 1.00 50.28 147 PHE A N 1
ATOM 1227 C CA . PHE A 1 147 ? -19.530 -5.170 27.857 1.00 50.28 147 PHE A CA 1
ATOM 1228 C C . PHE A 1 147 ? -18.099 -4.643 28.104 1.00 50.28 147 PHE A C 1
ATOM 1230 O O . PHE A 1 147 ? -17.451 -5.036 29.073 1.00 50.28 147 PHE A O 1
ATOM 1237 N N . SER A 1 148 ? -17.585 -3.774 27.228 1.00 54.47 148 SER A N 1
ATOM 1238 C CA . SER A 1 148 ? -16.221 -3.245 27.296 1.00 54.47 148 SER A CA 1
ATOM 1239 C C . SER A 1 148 ? -16.062 -1.980 28.138 1.00 54.47 148 SER A C 1
ATOM 1241 O O . SER A 1 148 ? -14.926 -1.555 28.296 1.00 54.47 148 SER A O 1
ATOM 1243 N N . GLU A 1 149 ? -17.125 -1.397 28.712 1.00 56.06 149 GLU A N 1
ATOM 1244 C CA . GLU A 1 149 ? -17.019 -0.162 29.518 1.00 56.06 149 GLU A CA 1
ATOM 1245 C C . GLU A 1 149 ? -15.980 -0.290 30.649 1.00 56.06 149 GLU A C 1
ATOM 1247 O O . GLU A 1 149 ? -15.152 0.599 30.828 1.00 56.06 149 GLU A O 1
ATOM 1252 N N . PHE A 1 150 ? -15.921 -1.450 31.315 1.00 54.34 150 PHE A N 1
ATOM 1253 C CA . PHE A 1 150 ? -14.933 -1.732 32.364 1.00 54.34 150 PHE A CA 1
ATOM 1254 C C . PHE A 1 150 ? -13.495 -1.872 31.825 1.00 54.34 150 PHE A C 1
ATOM 1256 O O . PHE A 1 150 ? -12.549 -1.319 32.381 1.00 54.34 150 PHE A O 1
ATOM 1263 N N . PHE A 1 151 ? -13.318 -2.570 30.697 1.00 55.62 151 PHE A N 1
ATOM 1264 C CA . PHE A 1 151 ? -12.002 -2.739 30.067 1.00 55.62 151 PHE A CA 1
ATOM 1265 C C . PHE A 1 151 ? -11.507 -1.460 29.381 1.00 55.62 151 PHE A C 1
ATOM 1267 O O . PHE A 1 151 ? -10.301 -1.265 29.258 1.00 55.62 151 PHE A O 1
ATOM 1274 N N . LEU A 1 152 ? -12.415 -0.586 28.942 1.00 57.66 152 LEU A N 1
ATOM 1275 C CA . LEU A 1 152 ? -12.105 0.721 28.372 1.00 57.66 152 LEU A CA 1
ATOM 1276 C C . LEU A 1 152 ? -11.459 1.626 29.418 1.00 57.66 152 LEU A C 1
ATOM 1278 O O . LEU A 1 152 ? -10.433 2.228 29.115 1.00 57.66 152 LEU A O 1
ATOM 1282 N N . GLU A 1 153 ? -11.995 1.686 30.639 1.00 61.72 153 GLU A N 1
ATOM 1283 C CA . GLU A 1 153 ? -11.428 2.518 31.708 1.00 61.72 153 GLU A CA 1
ATOM 1284 C C . GLU A 1 153 ? -10.013 2.076 32.103 1.00 61.72 153 GLU A C 1
ATOM 1286 O O . GLU A 1 153 ? -9.085 2.889 32.067 1.00 61.72 153 GLU A O 1
ATOM 1291 N N . GLU A 1 154 ? -9.804 0.790 32.403 1.00 62.28 154 GLU A N 1
ATOM 1292 C CA . GLU A 1 154 ? -8.469 0.277 32.747 1.00 62.28 154 GLU A CA 1
ATOM 1293 C C . GLU A 1 154 ? -7.472 0.462 31.597 1.00 62.28 154 GLU A C 1
ATOM 1295 O O . GLU A 1 154 ? -6.313 0.824 31.814 1.00 62.28 154 GLU A O 1
ATOM 1300 N N . TYR A 1 155 ? -7.920 0.294 30.355 1.00 60.12 155 TYR A N 1
ATOM 1301 C CA . TYR A 1 155 ? -7.088 0.480 29.175 1.00 60.12 155 TYR A CA 1
ATOM 1302 C C . TYR A 1 155 ? -6.725 1.946 28.914 1.00 60.12 155 TYR A C 1
ATOM 1304 O O . TYR A 1 155 ? -5.555 2.240 28.658 1.00 60.12 155 TYR A O 1
ATOM 1312 N N . PHE A 1 156 ? -7.677 2.883 29.025 1.00 59.38 156 PHE A N 1
ATOM 1313 C CA . PHE A 1 156 ? -7.399 4.321 28.935 1.00 59.38 156 PHE A CA 1
ATOM 1314 C C . PHE A 1 156 ? -6.422 4.763 30.025 1.00 59.38 156 PHE A C 1
ATOM 1316 O O . PHE A 1 156 ? -5.555 5.597 29.766 1.00 59.38 156 PHE A O 1
ATOM 1323 N N . ILE A 1 157 ? -6.495 4.164 31.215 1.00 66.44 157 ILE A N 1
ATOM 1324 C CA . ILE A 1 157 ? -5.531 4.405 32.290 1.00 66.44 157 ILE A CA 1
ATOM 1325 C C . ILE A 1 157 ? -4.151 3.845 31.921 1.00 66.44 157 ILE A C 1
ATOM 1327 O O . ILE A 1 157 ? -3.155 4.554 32.065 1.00 66.44 157 ILE A O 1
ATOM 1331 N N . ILE A 1 158 ? -4.061 2.608 31.424 1.00 66.44 158 ILE A N 1
ATOM 1332 C CA . ILE A 1 158 ? -2.783 1.967 31.069 1.00 66.44 158 ILE A CA 1
ATOM 1333 C C . ILE A 1 158 ? -2.102 2.696 29.906 1.00 66.44 158 ILE A C 1
ATOM 1335 O O . ILE A 1 158 ? -0.908 2.986 29.978 1.00 66.44 158 ILE A O 1
ATOM 1339 N N . ILE A 1 159 ? -2.844 3.059 28.862 1.00 60.56 159 ILE A N 1
ATOM 1340 C CA . ILE A 1 159 ? -2.305 3.790 27.708 1.00 60.56 159 ILE A CA 1
ATOM 1341 C C . ILE A 1 159 ? -2.073 5.255 28.013 1.00 60.56 159 ILE A C 1
ATOM 1343 O O . ILE A 1 159 ? -1.075 5.807 27.559 1.00 60.56 159 ILE A O 1
ATOM 1347 N N . GLY A 1 160 ? -2.942 5.888 28.797 1.00 63.38 160 GLY A N 1
ATOM 1348 C CA . GLY A 1 160 ? -2.701 7.234 29.303 1.00 63.38 160 GLY A CA 1
ATOM 1349 C C . GLY A 1 160 ? -1.377 7.285 30.063 1.00 63.38 160 GLY A C 1
ATOM 1350 O O . GLY A 1 160 ? -0.530 8.128 29.779 1.00 63.38 160 GLY A O 1
ATOM 1351 N N . ARG A 1 161 ? -1.135 6.304 30.942 1.00 64.00 161 ARG A N 1
ATOM 1352 C CA . ARG A 1 161 ? 0.138 6.148 31.655 1.00 64.00 161 ARG A CA 1
ATOM 1353 C C . ARG A 1 161 ? 1.300 5.868 30.705 1.00 64.00 161 ARG A C 1
ATOM 1355 O O . ARG A 1 161 ? 2.308 6.559 30.791 1.00 64.00 161 ARG A O 1
ATOM 1362 N N . ALA A 1 162 ? 1.168 4.923 29.776 1.00 64.56 162 ALA A N 1
ATOM 1363 C CA . ALA A 1 162 ? 2.222 4.602 28.811 1.00 64.56 162 ALA A CA 1
ATOM 1364 C C . ALA A 1 162 ? 2.593 5.803 27.921 1.00 64.56 162 ALA A C 1
ATOM 1366 O O . ALA A 1 162 ? 3.772 6.013 27.649 1.00 64.56 162 ALA A O 1
ATOM 1367 N N . ASN A 1 163 ? 1.619 6.629 27.531 1.00 58.78 163 ASN A N 1
ATOM 1368 C CA . ASN A 1 163 ? 1.845 7.861 26.776 1.00 58.78 163 ASN A CA 1
ATOM 1369 C C . ASN A 1 163 ? 2.526 8.942 27.615 1.00 58.78 163 ASN A C 1
ATOM 1371 O O . ASN A 1 163 ? 3.425 9.612 27.113 1.00 58.78 163 ASN A O 1
ATOM 1375 N N . ILE A 1 164 ? 2.152 9.098 28.889 1.00 66.69 164 ILE A N 1
ATOM 1376 C CA . ILE A 1 164 ? 2.844 10.007 29.814 1.00 66.69 164 ILE A CA 1
ATOM 1377 C C . ILE A 1 164 ? 4.301 9.557 29.984 1.00 66.69 164 ILE A C 1
ATOM 1379 O O . ILE A 1 164 ? 5.218 10.344 29.770 1.00 66.69 164 ILE A O 1
ATOM 1383 N N . TYR A 1 165 ? 4.551 8.278 30.270 1.00 65.38 165 TYR A N 1
ATOM 1384 C CA . TYR A 1 165 ? 5.917 7.761 30.399 1.00 65.38 165 TYR A CA 1
ATOM 1385 C C . TYR A 1 165 ? 6.712 7.855 29.089 1.00 65.38 165 TYR A C 1
ATOM 1387 O O . TYR A 1 165 ? 7.876 8.249 29.108 1.00 65.38 165 TYR A O 1
ATOM 1395 N N . GLY A 1 166 ? 6.088 7.566 27.946 1.00 63.31 166 GLY A N 1
ATOM 1396 C CA . GLY A 1 166 ? 6.706 7.701 26.627 1.00 63.31 166 GLY A CA 1
ATOM 1397 C C . GLY A 1 166 ? 7.079 9.147 26.299 1.00 63.31 166 GLY A C 1
ATOM 1398 O O . GLY A 1 166 ? 8.190 9.408 25.842 1.00 63.31 166 GLY A O 1
ATOM 1399 N N . SER A 1 167 ? 6.199 10.103 26.599 1.00 64.19 167 SER A N 1
ATOM 1400 C CA . SER A 1 167 ? 6.479 11.530 26.401 1.00 64.19 167 SER A CA 1
ATOM 1401 C C . SER A 1 167 ? 7.568 12.050 27.346 1.00 64.19 167 SER A C 1
ATOM 1403 O O . SER A 1 167 ? 8.408 12.833 26.907 1.00 64.19 167 SER A O 1
ATOM 1405 N N . PHE A 1 168 ? 7.656 11.542 28.582 1.00 65.44 168 PHE A N 1
ATOM 1406 C CA . PHE A 1 168 ? 8.786 11.814 29.481 1.00 65.44 168 PHE A CA 1
ATOM 1407 C C . PHE A 1 168 ? 10.116 11.266 28.950 1.00 65.44 168 PHE A C 1
ATOM 1409 O O . PHE A 1 168 ? 11.125 11.964 29.012 1.00 65.44 168 PHE A O 1
ATOM 1416 N N . ILE A 1 169 ? 10.131 10.053 28.391 1.00 68.56 169 ILE A N 1
ATOM 1417 C CA . ILE A 1 169 ? 11.338 9.465 27.788 1.00 68.56 169 ILE A CA 1
ATOM 1418 C C . ILE A 1 169 ? 11.792 10.289 26.576 1.00 68.56 169 ILE A C 1
ATOM 1420 O O . ILE A 1 169 ? 12.982 10.558 26.424 1.00 68.56 169 ILE A O 1
ATOM 1424 N N . ILE A 1 170 ? 10.856 10.746 25.743 1.00 63.66 170 ILE A N 1
ATOM 1425 C CA . ILE A 1 170 ? 11.157 11.598 24.585 1.00 63.66 170 ILE A CA 1
ATOM 1426 C C . ILE A 1 170 ? 11.708 12.959 25.031 1.00 63.66 170 ILE A C 1
ATOM 1428 O O . ILE A 1 170 ? 12.719 13.405 24.490 1.00 63.66 170 ILE A O 1
ATOM 1432 N N . LEU A 1 171 ? 11.102 13.595 26.040 1.00 67.25 171 LEU A N 1
ATOM 1433 C CA . LEU A 1 171 ? 11.608 14.837 26.640 1.00 67.25 171 LEU A CA 1
ATOM 1434 C C . LEU A 1 171 ? 13.011 14.656 27.225 1.00 67.25 171 LEU A C 1
ATOM 1436 O O . LEU A 1 171 ? 13.875 15.502 27.021 1.00 67.25 171 LEU A O 1
ATOM 1440 N N . PHE A 1 172 ? 13.261 13.537 27.904 1.00 70.00 172 PHE A N 1
ATOM 1441 C CA . PHE A 1 172 ? 14.565 13.220 28.476 1.00 70.00 172 PHE A CA 1
ATOM 1442 C C . PHE A 1 172 ? 15.642 13.049 27.397 1.00 70.00 172 PHE A C 1
ATOM 1444 O O . PHE A 1 172 ? 16.720 13.633 27.498 1.00 70.00 172 PHE A O 1
ATOM 1451 N N . ILE A 1 173 ? 15.332 12.321 26.322 1.00 68.38 173 ILE A N 1
ATOM 1452 C CA . ILE A 1 173 ? 16.220 12.179 25.162 1.00 68.38 173 ILE A CA 1
ATOM 1453 C C . ILE A 1 173 ? 16.469 13.548 24.514 1.00 68.38 173 ILE A C 1
ATOM 1455 O O . ILE A 1 173 ? 17.613 13.889 24.223 1.00 68.38 173 ILE A O 1
ATOM 1459 N N . PHE A 1 174 ? 15.427 14.363 24.340 1.00 64.50 174 PHE A N 1
ATOM 1460 C CA . PHE A 1 174 ? 15.548 15.707 23.774 1.00 64.50 174 PHE A CA 1
ATOM 1461 C C . PHE A 1 174 ? 16.447 16.619 24.625 1.00 64.50 174 PHE A C 1
ATOM 1463 O O . PHE A 1 174 ? 17.297 17.319 24.073 1.00 64.50 174 PHE A O 1
ATOM 1470 N N . CYS A 1 175 ? 16.327 16.560 25.956 1.00 69.88 175 CYS A N 1
ATOM 1471 C CA . CYS A 1 175 ? 17.203 17.268 26.893 1.00 69.88 175 CYS A CA 1
ATOM 1472 C C . CYS A 1 175 ? 18.663 16.799 26.803 1.00 69.88 175 CYS A C 1
ATOM 1474 O O . CYS A 1 175 ? 19.567 17.628 26.820 1.00 69.88 175 CYS A O 1
ATOM 1476 N N . ILE A 1 176 ? 18.912 15.492 26.656 1.00 73.25 176 ILE A N 1
ATOM 1477 C CA . ILE A 1 176 ? 20.273 14.962 26.461 1.00 73.25 176 ILE A CA 1
ATOM 1478 C C . ILE A 1 176 ? 20.875 15.494 25.156 1.00 73.25 176 ILE A C 1
ATOM 1480 O O . ILE A 1 176 ? 22.000 15.989 25.154 1.00 73.25 176 ILE A O 1
ATOM 1484 N N . PHE A 1 177 ? 20.124 15.447 24.054 1.00 64.88 177 PHE A N 1
ATOM 1485 C CA . PHE A 1 177 ? 20.606 15.933 22.760 1.00 64.88 177 PHE A CA 1
ATOM 1486 C C . PHE A 1 177 ? 20.848 17.449 22.747 1.00 64.88 177 PHE A C 1
ATOM 1488 O O . PHE A 1 177 ? 21.842 17.891 22.178 1.00 64.88 177 PHE A O 1
ATOM 1495 N N . THR A 1 178 ? 19.992 18.248 23.390 1.00 64.25 178 THR A N 1
ATOM 1496 C CA . THR A 1 178 ? 20.197 19.706 23.498 1.00 64.25 178 THR A CA 1
ATOM 1497 C C . THR A 1 178 ? 21.338 20.078 24.445 1.00 64.25 178 THR A C 1
ATOM 1499 O O . THR A 1 178 ? 22.033 21.060 24.191 1.00 64.25 178 THR A O 1
ATOM 1502 N N . TYR A 1 179 ? 21.587 19.289 25.493 1.00 65.06 179 TYR A N 1
ATOM 1503 C CA . TYR A 1 179 ? 22.738 19.478 26.377 1.00 65.06 179 TYR A CA 1
ATOM 1504 C C . TYR A 1 179 ? 24.064 19.129 25.682 1.00 65.06 179 TYR A C 1
ATOM 1506 O O . TYR A 1 179 ? 25.019 19.894 25.776 1.00 65.06 179 TYR A O 1
ATOM 1514 N N . SER A 1 180 ? 24.115 18.033 24.914 1.00 59.62 180 SER A N 1
ATOM 1515 C CA . SER A 1 180 ? 25.313 17.632 24.157 1.00 59.62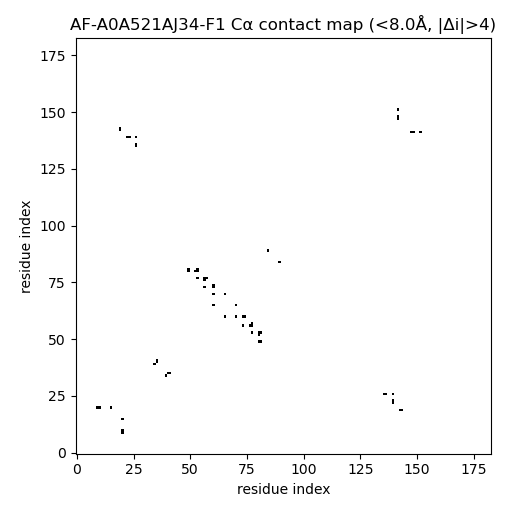 180 SER A CA 1
ATOM 1516 C C . SER A 1 180 ? 25.668 18.547 22.980 1.00 59.62 180 SER A C 1
ATOM 1518 O O . SER A 1 180 ? 26.787 18.461 22.495 1.00 59.62 180 SER A O 1
ATOM 1520 N N . TYR A 1 181 ? 24.751 19.396 22.506 1.00 50.44 181 TYR A N 1
ATOM 1521 C CA . TYR A 1 181 ? 25.013 20.351 21.417 1.00 50.44 181 TYR A CA 1
ATOM 1522 C C . TYR A 1 181 ? 25.499 21.731 21.896 1.00 50.44 181 TYR A C 1
ATOM 1524 O O . TYR A 1 181 ? 25.897 22.546 21.067 1.00 50.44 181 TYR A O 1
ATOM 1532 N N . ASN A 1 182 ? 25.451 22.006 23.204 1.00 48.81 182 ASN A N 1
ATOM 1533 C CA . ASN A 1 182 ? 25.848 23.288 23.804 1.00 48.81 182 ASN A CA 1
ATOM 1534 C C . ASN A 1 182 ? 27.215 23.239 24.526 1.00 48.81 182 ASN A C 1
ATOM 1536 O O . ASN A 1 182 ? 27.544 24.166 25.266 1.00 48.81 182 ASN A O 1
ATOM 1540 N N . PHE A 1 183 ? 28.003 22.183 24.302 1.00 43.97 183 PHE A N 1
ATOM 1541 C CA . PHE A 1 183 ? 29.410 22.033 24.696 1.00 43.97 183 PHE A CA 1
ATOM 1542 C C . PHE A 1 183 ? 30.240 21.646 23.471 1.00 43.97 183 PHE A C 1
ATOM 1544 O O . PHE A 1 183 ? 31.413 22.076 23.410 1.00 43.97 183 PHE A O 1
#

Radius of gyration: 25.64 Å; Cα contacts (8 Å, |Δi|>4): 32; chains: 1; bounding box: 60×52×72 Å

Mean predicted aligned error: 16.57 Å

Secondary structure (DSSP, 8-state):
-HHHHHHHHHHH-TTS-HHHHHHHHHHHHHHHHHHHHHH-HHHHHHHHHHHHHHHHHHHHHT-TT--HHHHHHHHHHHHHHHHPPPHHHHHHHHHHHHHTSS-TTSSTTSTT-------HHHHHHHHHHHHHHHHHHHHHHHHH-GGGHHHHHHHHHHHHHHHHHHHHHHHHHHHHHHHHT--

Organism: NCBI:txid1617283